Protein 3B0D (pdb70)

InterPro domains:
  IPR009072 Histone-fold [G3DSA:1.10.20.10] (529-639)
  IPR009072 Histone-fold [SSF47113] (498-602)
  IPR028255 Centromere protein T [PTHR46904] (9-639)
  IPR032373 Centromere kinetochore component CENP-T, N-terminal domain [PF16171] (64-384)
  IPR035425 CENP-T/Histone H4, histone fold [PF15511] (545-628)

Organism: Gallus gallus (NCBI:txid9031)

CATH classification: 1.10.20.10

Secondary structure (DSSP, 8-state):
---HHHHHHHHHHHH-S-B-HHHHHHHHHHHHHHHHHHHHHHHHHHHHTT-SEE-HHHHHHHHHHTTSS-SSS-HHHHHHHHS-HHHHHHHSTT-/-----HHHHHHHHHHH-TT-EE-TTHHHHHHHHHHHHHHHHHHHHHHHHHHTT-SSB-HHHHHHHHHHHHHHT--/---HHHHHHHHHHHH-S-B-HHHHHHHHHHHHHHHHHHHHHHHHHHHHTT-SEE-HHHHHHHHHHTT-S-SSS-HHHHHHHHS-HHHHHHH-SS---/-----HHHHHHHHHHH-TT-EE-TTHHHHHHHHHHHHHHHHHHHHHHHHHHHT-SSB-HHHHHHHHHHHHHHT--

Foldseek 3Di:
DDDLVVQVCVVCVVVVDDDDPVVSVVSVVVVVVVCVVVVVQQVCVQVVVVHDDRDPVSVQVVCVVVVRDDPVHHPLNVCVVPDDDVVNCVVPVDDPD/DPDDPLVVLQVVVCVVPVPDDDPPPVSVVVVVLVVVLVVQLVVQLVVVCVVVVHPDGDPVSSVVSCVVSVVVSDD/DPDLVVLCVVVCVVVVDDDDPVRSVVSVVVVVVVVVVVVVQQVVVQVVVPHDDRDPVSVQVVCVVVVNDDPVRHPLNCCVPPDDDVVCCVVVVVD/DPDDDLVVLVVVVCVVVVPDDDPPCVSVVVVVLVVVLVVQLVVQLVVLCVVVVNPDRDPVSSVVSVVVSVVVSDD

Sequence (342 aa):
EIASSLIKQIFSHYVKTPVTRDAYKIVEKCSERYFKQISSDLEAYSQHAGRKTVEMADVELLMRRQGLVTDKMPLHVLVERHLPLEYRKLLIPIAVSRRTVPRGTLRKIIKKHKPHLRLAANTDLLVHLSFLLFLHRLAEEARTNAFENKCKIIKPEHTIAAAKVILKKSRGEIASSLIKQIFSHYVKTPVTRDAYKIVEKCSERYFKQISSDLEAYSQHAGRKTVEMADVELLMRRQGLVTDKMPLHVLVERHLPLEYRKLLIPIARRTVPRGTLRKIIKKHKPHLRLAANTDLLVHLSFLLFLHRLAEEARTNAFENKCKIIKPEHTIAAAKVILKKSRG

Radius of gyration: 26.23 Å; Cα contacts (8 Å, |Δi|>4): 444; chains: 4; bounding box: 43×50×82 Å

GO terms:
  GO:0005634 nucleus (C, EXP)
  GO:0005515 protein binding (F, IPI)

B-factor: mean 57.89, std 18.39, range [24.53, 174.46]

Nearest PDB structures (foldseek):
  3b0d-assembly2_B  TM=9.936E-01  e=2.067E-13  Gallus gallus
  3b0c-assembly1_T  TM=1.007E+00  e=9.758E-13  Gallus gallus
  3vh5-assembly1_T  TM=9.881E-01  e=2.930E-12  Gallus gallus
  7xhn-assembly1_T  TM=9.273E-01  e=2.672E-08  Homo sapiens
  7xho-assembly1_T  TM=9.315E-01  e=5.805E-08  Homo sapiens

Solvent-accessible surface area: 17964 Å² total; per-residue (Å²): 153,25,58,55,81,22,1,29,98,16,0,42,135,29,0,152,45,84,21,39,214,68,0,41,114,26,0,54,145,6,0,89,137,0,0,111,44,0,0,59,29,0,67,49,22,1,129,157,59,69,80,143,24,0,26,20,68,7,0,35,61,0,0,115,134,7,45,23,2,50,142,168,54,46,7,37,33,6,0,86,140,42,0,21,102,103,10,64,126,76,0,31,42,12,64,16,99,203,141,57,10,44,56,36,36,3,103,150,2,2,105,87,37,59,68,157,17,130,39,26,85,36,1,1,0,0,0,5,0,1,3,16,8,2,0,63,46,0,0,62,46,0,56,70,32,3,152,117,85,188,31,190,66,1,76,36,89,3,0,68,47,0,9,144,63,4,26,139,110,1,132,33,120,20,46,61,76,19,1,31,82,21,0,46,132,27,0,152,55,86,22,33,200,84,0,44,123,22,0,46,137,6,0,54,131,0,0,104,39,0,0,51,28,0,69,50,18,2,130,162,60,70,80,139,30,0,61,35,70,7,0,57,57,0,0,100,136,8,44,20,3,51,130,195,61,44,5,23,29,8,0,72,141,38,1,25,100,105,22,68,68,68,0,2,21,14,71,225,143,94,16,58,50,31,37,7,97,142,1,1,107,93,49,54,75,153,12,130,39,31,84,37,0,1,0,0,0,5,0,1,1,16,9,3,0,62,49,0,0,58,53,0,56,72,29,4,153,125,86,183,39,187,67,1,72,40,117,4,0,64,46,0,9,140,71,4,25,132,122,2,132,34

Structure (mmCIF, N/CA/C/O backbone):
data_3B0D
#
_entry.id   3B0D
#
_cell.length_a   54.985
_cell.length_b   54.985
_cell.length_c   235.912
_cell.angle_alpha   90.00
_cell.angle_beta   90.00
_cell.angle_gamma   120.00
#
_symmetry.space_group_name_H-M   'P 31 2 1'
#
loop_
_entity.id
_entity.type
_entity.pdbx_description
1 polymer 'Centromere protein T'
2 polymer 'Centromere protein W'
3 non-polymer 'CITRIC ACID'
4 water water
#
loop_
_atom_site.group_PDB
_atom_site.id
_atom_site.type_symbol
_atom_site.label_atom_id
_atom_site.label_alt_id
_atom_site.label_comp_id
_atom_site.label_asym_id
_atom_site.label_entity_id
_atom_site.label_seq_id
_atom_site.pdbx_PDB_ins_code
_atom_site.Cartn_x
_atom_site.Cartn_y
_atom_site.Cartn_z
_atom_site.occupancy
_atom_site.B_iso_or_equiv
_atom_site.auth_seq_id
_atom_site.auth_comp_id
_atom_site.auth_asym_id
_atom_site.auth_atom_id
_atom_site.pdbx_PDB_model_num
ATOM 1 N N . GLU A 1 7 ? 9.271 5.553 44.927 1.00 91.31 535 GLU T N 1
ATOM 2 C CA . GLU A 1 7 ? 8.586 4.963 46.072 1.00 95.11 535 GLU T CA 1
ATOM 3 C C . GLU A 1 7 ? 8.896 3.472 46.204 1.00 95.65 535 GLU T C 1
ATOM 4 O O . GLU A 1 7 ? 7.996 2.662 46.413 1.00 97.64 535 GLU T O 1
ATOM 10 N N . ILE A 1 8 ? 10.175 3.122 46.093 1.00 94.21 536 ILE T N 1
ATOM 11 C CA . ILE A 1 8 ? 10.615 1.721 46.056 1.00 92.60 536 ILE T CA 1
ATOM 12 C C . ILE A 1 8 ? 10.848 1.080 47.434 1.00 91.43 536 ILE T C 1
ATOM 13 O O . ILE A 1 8 ? 11.416 1.698 48.339 1.00 89.99 536 ILE T O 1
ATOM 18 N N . ALA A 1 9 ? 10.428 -0.176 47.566 1.00 90.90 537 ALA T N 1
ATOM 19 C CA . ALA A 1 9 ? 10.470 -0.889 48.841 1.00 91.75 537 ALA T CA 1
ATOM 20 C C . ALA A 1 9 ? 11.846 -0.857 49.504 1.00 97.37 537 ALA T C 1
ATOM 21 O O . ALA A 1 9 ? 12.862 -1.169 48.877 1.00 100.67 537 ALA T O 1
ATOM 23 N N . SER A 1 10 ? 11.862 -0.493 50.784 1.00 97.68 538 SER T N 1
ATOM 24 C CA . SER A 1 10 ? 13.100 -0.300 51.528 1.00 97.08 538 SER T CA 1
ATOM 25 C C . SER A 1 10 ? 13.810 -1.615 51.802 1.00 97.45 538 SER T C 1
ATOM 26 O O . SER A 1 10 ? 15.035 -1.653 51.937 1.00 100.48 538 SER T O 1
ATOM 29 N N . SER A 1 11 ? 13.041 -2.694 51.892 1.00 95.28 539 SER T N 1
ATOM 30 C CA . SER A 1 11 ? 13.628 -4.015 52.086 1.00 92.96 539 SER T CA 1
ATOM 31 C C . SER A 1 11 ? 14.441 -4.437 50.863 1.00 88.21 539 SER T C 1
ATOM 32 O O . SER A 1 11 ? 15.589 -4.857 50.991 1.00 87.15 539 SER T O 1
ATOM 35 N N . LEU A 1 12 ? 13.842 -4.316 49.681 1.00 82.85 540 LEU T N 1
ATOM 36 C CA . LEU A 1 12 ? 14.545 -4.608 48.438 1.00 76.71 540 LEU T CA 1
ATOM 37 C C . LEU A 1 12 ? 15.837 -3.792 48.332 1.00 76.58 540 LEU T C 1
ATOM 38 O O . LEU A 1 12 ? 16.895 -4.327 47.994 1.00 78.91 540 LEU T O 1
ATOM 43 N N . ILE A 1 13 ? 15.753 -2.498 48.632 1.00 75.02 541 ILE T N 1
ATOM 44 C CA . ILE A 1 13 ? 16.920 -1.626 48.548 1.00 70.74 541 ILE T CA 1
ATOM 45 C C . ILE A 1 13 ? 18.013 -2.006 49.548 1.00 69.02 541 ILE T C 1
ATOM 46 O O . ILE A 1 13 ? 19.204 -1.967 49.223 1.00 68.51 541 ILE T O 1
ATOM 51 N N . LYS A 1 14 ? 17.610 -2.391 50.754 1.00 66.35 542 LYS T N 1
ATOM 52 C CA . LYS A 1 14 ? 18.581 -2.824 51.754 1.00 67.40 542 LYS T CA 1
ATOM 53 C C . LYS A 1 14 ? 19.243 -4.146 51.345 1.00 68.57 542 LYS T C 1
ATOM 54 O O . LYS A 1 14 ? 20.441 -4.335 51.536 1.00 67.26 542 LYS T O 1
ATOM 56 N N . GLN A 1 15 ? 18.460 -5.053 50.771 1.00 69.82 543 GLN T N 1
ATOM 57 C CA . GLN A 1 15 ? 18.971 -6.365 50.383 1.00 72.37 543 GLN T CA 1
ATOM 58 C C . GLN A 1 15 ? 19.926 -6.273 49.206 1.00 68.53 543 GLN T C 1
ATOM 59 O O . GLN A 1 15 ? 20.976 -6.915 49.203 1.00 68.88 543 GLN T O 1
ATOM 65 N N . ILE A 1 16 ? 19.554 -5.489 48.198 1.00 63.55 544 ILE T N 1
ATOM 66 C CA . ILE A 1 16 ? 20.437 -5.279 47.056 1.00 55.95 544 ILE T CA 1
ATOM 67 C C . ILE A 1 16 ? 21.700 -4.590 47.533 1.00 52.21 544 ILE T C 1
ATOM 68 O O . ILE A 1 16 ? 22.821 -5.044 47.266 1.00 51.20 544 ILE T O 1
ATOM 73 N N . PHE A 1 17 ? 21.513 -3.505 48.276 1.00 53.20 545 PHE T N 1
ATOM 74 C CA . PHE A 1 17 ? 22.650 -2.715 48.699 1.00 48.33 545 PHE T CA 1
ATOM 75 C C . PHE A 1 17 ? 23.624 -3.501 49.564 1.00 48.01 545 PHE T C 1
ATOM 76 O O . PHE A 1 17 ? 24.820 -3.370 49.408 1.00 48.90 545 PHE T O 1
ATOM 84 N N . SER A 1 18 ? 23.107 -4.300 50.485 1.00 52.94 546 SER T N 1
ATOM 85 C CA . SER A 1 18 ? 23.965 -5.076 51.357 1.00 54.81 546 SER T CA 1
ATOM 86 C C . SER A 1 18 ? 24.609 -6.155 50.519 1.00 54.01 546 SER T C 1
ATOM 87 O O . SER A 1 18 ? 25.793 -6.460 50.680 1.00 54.37 546 SER T O 1
ATOM 90 N N . HIS A 1 19 ? 23.829 -6.719 49.600 1.00 51.96 547 HIS T N 1
ATOM 91 C CA . HIS A 1 19 ? 24.342 -7.782 48.749 1.00 52.42 547 HIS T CA 1
ATOM 92 C C . HIS A 1 19 ? 25.599 -7.310 48.050 1.00 51.46 547 HIS T C 1
ATOM 93 O O . HIS A 1 19 ? 26.555 -8.071 47.926 1.00 49.00 547 HIS T O 1
ATOM 100 N N . TYR A 1 20 ? 25.594 -6.057 47.590 1.00 48.57 548 TYR T N 1
ATOM 101 C CA . TYR A 1 20 ? 26.767 -5.491 46.917 1.00 44.96 548 TYR T CA 1
ATOM 102 C C . TYR A 1 20 ? 27.858 -5.006 47.870 1.00 46.77 548 TYR T C 1
ATOM 103 O O . TYR A 1 20 ? 29.042 -5.174 47.601 1.00 47.50 548 TYR T O 1
ATOM 112 N N . VAL A 1 21 ? 27.464 -4.368 48.965 1.00 46.96 549 VAL T N 1
ATOM 113 C CA . VAL A 1 21 ? 28.438 -3.729 49.846 1.00 50.66 549 VAL T CA 1
ATOM 114 C C . VAL A 1 21 ? 29.193 -4.773 50.683 1.00 51.00 549 VAL T C 1
ATOM 115 O O . VAL A 1 21 ? 30.375 -4.597 50.987 1.00 46.11 549 VAL T O 1
ATOM 119 N N . LYS A 1 22 ? 28.507 -5.867 51.012 1.00 45.19 550 LYS T N 1
ATOM 120 C CA . LYS A 1 22 ? 29.137 -7.051 51.599 1.00 51.08 550 LYS T CA 1
ATOM 121 C C . LYS A 1 22 ? 29.562 -6.855 53.054 1.00 59.17 550 LYS T C 1
ATOM 122 O O . LYS A 1 22 ? 30.050 -7.781 53.693 1.00 63.66 550 LYS T O 1
ATOM 128 N N . THR A 1 23 ? 29.391 -5.642 53.567 1.00 61.08 551 THR T N 1
ATOM 129 C CA . THR A 1 23 ? 29.734 -5.347 54.944 1.00 59.82 551 THR T CA 1
ATOM 130 C C . THR A 1 23 ? 28.577 -4.621 55.605 1.00 64.08 551 THR T C 1
ATOM 131 O O . THR A 1 23 ? 27.730 -4.048 54.916 1.00 67.39 551 THR T O 1
ATOM 135 N N . PRO A 1 24 ? 28.530 -4.649 56.949 1.00 63.98 552 PRO T N 1
ATOM 136 C CA . PRO A 1 24 ? 27.440 -4.068 57.743 1.00 64.01 552 PRO T CA 1
ATOM 137 C C . PRO A 1 24 ? 27.191 -2.587 57.453 1.00 64.35 552 PRO T C 1
ATOM 138 O O . PRO A 1 24 ? 28.122 -1.810 57.250 1.00 66.69 552 PRO T O 1
ATOM 142 N N . VAL A 1 25 ? 25.923 -2.202 57.457 1.00 65.06 553 VAL T N 1
ATOM 143 C CA . VAL A 1 25 ? 25.546 -0.820 57.220 1.00 66.70 553 VAL T CA 1
ATOM 144 C C .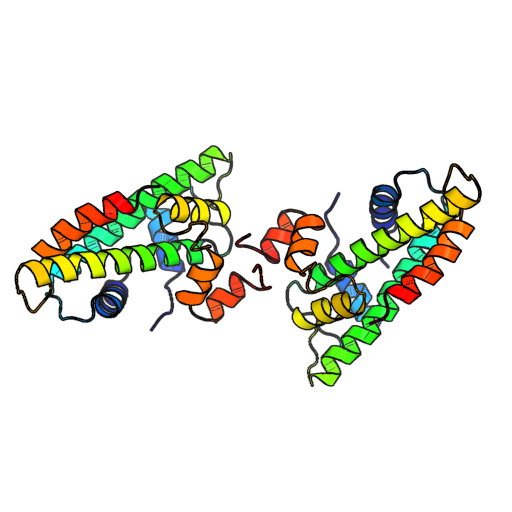 VAL A 1 25 ? 24.605 -0.349 58.327 1.00 72.09 553 VAL T C 1
ATOM 145 O O . VAL A 1 25 ? 23.693 -1.077 58.729 1.00 75.46 553 VAL T O 1
ATOM 149 N N . THR A 1 26 ? 24.821 0.868 58.814 1.00 71.71 554 THR T N 1
ATOM 150 C CA . THR A 1 26 ? 23.941 1.452 59.827 1.00 71.86 554 THR T CA 1
ATOM 151 C C . THR A 1 26 ? 22.563 1.727 59.232 1.00 79.84 554 THR T C 1
ATOM 152 O O . THR A 1 26 ? 22.413 1.779 58.012 1.00 82.13 554 THR T O 1
ATOM 156 N N . ARG A 1 27 ? 21.560 1.888 60.092 1.00 82.96 555 ARG T N 1
ATOM 157 C CA . ARG A 1 27 ? 20.193 2.191 59.658 1.00 86.18 555 ARG T CA 1
ATOM 158 C C . ARG A 1 27 ? 20.139 3.494 58.861 1.00 77.50 555 ARG T C 1
ATOM 159 O O . ARG A 1 27 ? 19.495 3.589 57.802 1.00 70.87 555 ARG T O 1
ATOM 167 N N . ASP A 1 28 ? 20.823 4.499 59.388 1.00 75.81 556 ASP T N 1
ATOM 168 C CA . ASP A 1 28 ? 20.863 5.812 58.765 1.00 78.10 556 ASP T CA 1
ATOM 169 C C . ASP A 1 28 ? 21.505 5.771 57.377 1.00 73.55 556 ASP T C 1
ATOM 170 O O . ASP A 1 28 ? 21.039 6.433 56.448 1.00 72.05 556 ASP T O 1
ATOM 175 N N . ALA A 1 29 ? 22.584 5.004 57.245 1.00 71.25 557 ALA T N 1
ATOM 176 C CA . ALA A 1 29 ? 23.247 4.838 55.955 1.00 65.21 557 ALA T CA 1
ATOM 177 C C . ALA A 1 29 ? 22.251 4.303 54.913 1.00 57.93 557 ALA T C 1
ATOM 178 O O . ALA A 1 29 ? 22.139 4.838 53.806 1.00 58.89 557 ALA T O 1
ATOM 180 N N . TYR A 1 30 ? 21.520 3.256 55.291 1.00 54.11 558 TYR T N 1
ATOM 181 C CA . TYR A 1 30 ? 20.484 2.674 54.453 1.00 55.41 558 TYR T CA 1
ATOM 182 C C . TYR A 1 30 ? 19.419 3.688 54.050 1.00 58.35 558 TYR T C 1
ATOM 183 O O . TYR A 1 30 ? 18.991 3.728 52.887 1.00 59.38 558 TYR T O 1
ATOM 192 N N . LYS A 1 31 ? 18.976 4.506 55.001 1.00 60.23 559 LYS T N 1
ATOM 193 C CA . LYS A 1 31 ? 17.988 5.529 54.666 1.00 62.60 559 LYS T CA 1
ATOM 194 C C . LYS A 1 31 ? 18.574 6.508 53.638 1.00 59.54 559 LYS T C 1
ATOM 195 O O . LYS A 1 31 ? 17.866 6.985 52.727 1.00 58.95 559 LYS T O 1
ATOM 201 N N . ILE A 1 32 ? 19.872 6.790 53.772 1.00 54.88 560 ILE T N 1
ATOM 202 C CA . ILE A 1 32 ? 20.568 7.581 52.756 1.00 52.35 560 ILE T CA 1
ATOM 203 C C . ILE A 1 32 ? 20.504 6.890 51.371 1.00 54.70 560 ILE T C 1
ATOM 204 O O . ILE A 1 32 ? 20.132 7.501 50.380 1.00 53.41 560 ILE T O 1
ATOM 209 N N . VAL A 1 33 ? 20.862 5.613 51.314 1.00 55.59 561 VAL T N 1
ATOM 210 C CA . VAL A 1 33 ? 20.834 4.885 50.052 1.00 49.64 561 VAL T CA 1
ATOM 211 C C . VAL A 1 33 ? 19.456 4.972 49.415 1.00 53.58 561 VAL T C 1
ATOM 212 O O . VAL A 1 33 ? 19.335 5.131 48.203 1.00 51.98 561 VAL T O 1
ATOM 216 N N . GLU A 1 34 ? 18.419 4.889 50.242 1.00 62.24 562 GLU T N 1
ATOM 217 C CA . GLU A 1 34 ? 17.045 5.052 49.767 1.00 62.37 562 GLU T CA 1
ATOM 218 C C . GLU A 1 34 ? 16.833 6.430 49.145 1.00 60.37 562 GLU T C 1
ATOM 219 O O . GLU A 1 34 ? 16.269 6.565 48.044 1.00 60.07 562 GLU T O 1
ATOM 225 N N . LYS A 1 35 ? 17.296 7.457 49.851 1.00 57.15 563 LYS T N 1
ATOM 226 C CA . LYS A 1 35 ? 17.172 8.818 49.344 1.00 53.24 563 LYS T CA 1
ATOM 227 C C . LYS A 1 35 ? 17.845 8.954 47.982 1.00 47.55 563 LYS T C 1
ATOM 228 O O . LYS A 1 35 ? 17.258 9.478 47.029 1.00 54.29 563 LYS T O 1
ATOM 234 N N . CYS A 1 36 ? 19.087 8.480 47.916 1.00 47.21 564 CYS T N 1
ATOM 235 C CA . CYS A 1 36 ? 19.885 8.474 46.697 1.00 42.40 564 CYS T CA 1
ATOM 236 C C . CYS A 1 36 ? 19.189 7.710 45.570 1.00 40.62 564 CYS T C 1
ATOM 237 O O . CYS A 1 36 ? 19.311 8.075 44.407 1.00 46.73 564 CYS T O 1
ATOM 239 N N . SER A 1 37 ? 18.463 6.653 45.921 1.00 42.92 565 SER T N 1
ATOM 240 C CA . SER A 1 37 ? 17.752 5.843 44.931 1.00 44.97 565 SER T CA 1
ATOM 241 C C . SER A 1 37 ? 16.584 6.608 44.310 1.00 48.06 565 SER T C 1
ATOM 242 O O . SER A 1 37 ? 16.340 6.532 43.085 1.00 49.97 565 SER T O 1
ATOM 245 N N . GLU A 1 38 ? 15.877 7.352 45.163 1.00 49.02 566 GLU T N 1
ATOM 246 C CA . GLU A 1 38 ? 14.789 8.220 44.723 1.00 52.85 566 GLU T CA 1
ATOM 247 C C . GLU A 1 38 ? 15.319 9.330 43.802 1.00 48.37 566 GLU T C 1
ATOM 248 O O . GLU A 1 38 ? 14.733 9.660 42.746 1.00 49.67 566 GLU T O 1
ATOM 254 N N . ARG A 1 39 ? 16.441 9.905 44.206 1.00 45.64 567 ARG T N 1
ATOM 255 C CA . ARG A 1 39 ? 17.113 10.894 43.380 1.00 44.87 567 ARG T CA 1
ATOM 256 C C . ARG A 1 39 ? 17.523 10.294 42.011 1.00 47.07 567 ARG T C 1
ATOM 257 O O . ARG A 1 39 ? 17.385 10.932 40.950 1.00 48.72 567 ARG T O 1
ATOM 265 N N . TYR A 1 40 ? 18.004 9.052 42.034 1.00 49.46 568 TYR T N 1
ATOM 266 C CA . TYR A 1 40 ? 18.439 8.374 40.808 1.00 47.30 568 TYR T CA 1
ATOM 267 C C . TYR A 1 40 ? 17.274 8.259 39.829 1.00 42.96 568 TYR T C 1
ATOM 268 O O . TYR A 1 40 ? 17.397 8.584 38.642 1.00 41.00 568 TYR T O 1
ATOM 277 N N . PHE A 1 41 ? 16.134 7.799 40.333 1.00 48.99 569 PHE T N 1
ATOM 278 C CA . PHE A 1 41 ? 14.994 7.617 39.446 1.00 43.88 569 PHE T CA 1
ATOM 279 C C . PHE A 1 41 ? 14.490 8.951 38.931 1.00 42.76 569 PHE T C 1
ATOM 280 O O . PHE A 1 41 ? 14.080 9.052 37.764 1.00 41.72 569 PHE T O 1
ATOM 288 N N . LYS A 1 42 ? 14.538 9.994 39.764 1.00 39.49 570 LYS T N 1
ATOM 289 C CA . LYS A 1 42 ? 14.105 11.313 39.265 1.00 37.57 570 LYS T CA 1
ATOM 290 C C . LYS A 1 42 ? 14.966 11.784 38.076 1.00 37.61 570 LYS T C 1
ATOM 291 O O . LYS A 1 42 ? 14.466 12.186 36.988 1.00 42.05 570 LYS T O 1
ATOM 297 N N . GLN A 1 43 ? 16.274 11.723 38.303 1.00 41.15 571 GLN T N 1
ATOM 298 C CA . GLN A 1 43 ? 17.262 12.098 37.301 1.00 42.07 571 GLN T CA 1
ATOM 299 C C . GLN A 1 43 ? 17.076 11.331 35.974 1.00 43.82 571 GLN T C 1
ATOM 300 O O . GLN A 1 43 ? 16.926 11.936 34.883 1.00 42.34 571 GLN T O 1
ATOM 306 N N . ILE A 1 44 ? 17.059 10.002 36.060 1.00 49.41 572 ILE T N 1
ATOM 307 C CA . ILE A 1 44 ? 16.913 9.213 34.836 1.00 50.81 572 ILE T CA 1
ATOM 308 C C . ILE A 1 44 ? 15.558 9.431 34.166 1.00 52.54 572 ILE T C 1
ATOM 309 O O . ILE A 1 44 ? 15.493 9.421 32.952 1.00 56.07 572 ILE T O 1
ATOM 314 N N . SER A 1 45 ? 14.491 9.648 34.939 1.00 52.92 573 SER T N 1
ATOM 315 C CA . SER A 1 45 ? 13.170 9.934 34.351 1.00 50.46 573 SER T CA 1
ATOM 316 C C . SER A 1 45 ? 13.233 11.135 33.413 1.00 44.89 573 SER T C 1
ATOM 317 O O . SER A 1 45 ? 12.681 11.131 32.293 1.00 48.62 573 SER T O 1
ATOM 320 N N . SER A 1 46 ? 13.921 12.166 33.874 1.00 42.70 574 SER T N 1
ATOM 321 C CA . SER A 1 46 ? 14.117 13.324 33.026 1.00 43.67 574 SER T CA 1
ATOM 322 C C . SER A 1 46 ? 14.962 12.977 31.785 1.00 47.11 574 SER T C 1
ATOM 323 O O . SER A 1 46 ? 14.617 13.383 30.653 1.00 52.44 574 SER T O 1
ATOM 326 N N . ASP A 1 47 ? 16.039 12.203 31.963 1.00 45.18 575 ASP T N 1
ATOM 327 C CA . ASP A 1 47 ? 16.840 11.806 30.785 1.00 44.65 575 ASP T CA 1
ATOM 328 C C . ASP A 1 47 ? 16.095 10.970 29.715 1.00 42.54 575 ASP T C 1
ATOM 329 O O . ASP A 1 47 ? 16.276 11.171 28.498 1.00 41.35 575 ASP T O 1
ATOM 334 N N . LEU A 1 48 ? 15.293 10.013 30.175 1.00 39.39 576 LEU T N 1
ATOM 335 C CA . LEU A 1 48 ? 14.520 9.163 29.278 1.00 42.96 576 LEU T CA 1
ATOM 336 C C . LEU A 1 48 ? 13.491 10.034 28.556 1.00 45.16 576 LEU T C 1
ATOM 337 O O . LEU A 1 48 ? 13.300 9.895 27.338 1.00 41.47 576 LEU T O 1
ATOM 342 N N . GLU A 1 49 ? 12.867 10.959 29.295 1.00 49.00 577 GLU T N 1
ATOM 343 C CA . GLU A 1 49 ? 11.997 11.941 28.644 1.00 49.34 577 GLU T CA 1
ATOM 344 C C . GLU A 1 49 ? 12.728 12.657 27.522 1.00 48.58 577 GLU T C 1
ATOM 345 O O . GLU A 1 49 ? 12.185 12.798 26.422 1.00 45.65 577 GLU T O 1
ATOM 351 N N . ALA A 1 50 ? 13.948 13.120 27.777 1.00 50.28 578 ALA T N 1
ATOM 352 C CA . ALA A 1 50 ? 14.687 13.759 26.687 1.00 47.87 578 ALA T CA 1
ATOM 353 C C . ALA A 1 50 ? 14.863 12.814 25.490 1.00 50.58 578 ALA T C 1
ATOM 354 O O . ALA A 1 50 ? 14.621 13.218 24.348 1.00 50.80 578 ALA T O 1
ATOM 356 N N . TYR A 1 51 ? 15.277 11.570 25.738 1.00 49.55 579 TYR T N 1
ATOM 357 C CA . TYR A 1 51 ? 15.492 10.621 24.627 1.00 49.04 579 TYR T CA 1
ATOM 358 C C . TYR A 1 51 ? 14.242 10.445 23.767 1.00 45.90 579 TYR T C 1
ATOM 359 O O . TYR A 1 51 ? 14.283 10.604 22.545 1.00 47.07 579 TYR T O 1
ATOM 368 N N . SER A 1 52 ? 13.138 10.119 24.436 1.00 47.75 580 SER T N 1
ATOM 369 C CA . SER A 1 52 ? 11.839 9.923 23.810 1.00 49.17 580 SER T CA 1
ATOM 370 C C . SER A 1 52 ? 11.357 11.159 23.046 1.00 55.78 580 SER T C 1
ATOM 371 O O . SER A 1 52 ? 11.035 11.086 21.860 1.00 55.87 580 SER T O 1
ATOM 374 N N . GLN A 1 53 ? 11.301 12.287 23.747 1.00 58.75 581 GLN T N 1
ATOM 375 C CA . GLN A 1 53 ? 10.829 13.546 23.181 1.00 58.24 581 GLN T CA 1
ATOM 376 C C . GLN A 1 53 ? 11.668 13.895 21.974 1.00 60.50 581 GLN T C 1
ATOM 377 O O . GLN A 1 53 ? 11.168 14.459 20.992 1.00 64.77 581 GLN T O 1
ATOM 383 N N . HIS A 1 54 ? 12.946 13.550 22.047 1.00 54.70 582 HIS T N 1
ATOM 384 C CA . HIS A 1 54 ? 13.864 13.851 20.966 1.00 60.06 582 HIS T CA 1
ATOM 385 C C . HIS A 1 54 ? 13.610 12.960 19.758 1.00 63.62 582 HIS T C 1
ATOM 386 O O . HIS A 1 54 ? 13.784 13.384 18.620 1.00 63.14 582 HIS T O 1
ATOM 393 N N . ALA A 1 55 ? 13.205 11.719 20.005 1.00 67.51 583 ALA T N 1
ATOM 394 C CA . ALA A 1 55 ? 12.922 10.805 18.899 1.00 63.13 583 ALA T CA 1
ATOM 395 C C . ALA A 1 55 ? 11.497 11.016 18.392 1.00 67.98 583 ALA T C 1
ATOM 396 O O . ALA A 1 55 ? 11.031 10.313 17.499 1.00 75.16 583 ALA T O 1
ATOM 398 N N . GLY A 1 56 ? 10.806 11.989 18.977 1.00 69.25 584 GLY T N 1
ATOM 399 C CA . GLY A 1 56 ? 9.471 12.362 18.542 1.00 66.48 584 GLY T CA 1
ATOM 400 C C . GLY A 1 56 ? 8.385 11.382 18.950 1.00 63.38 584 GLY T C 1
ATOM 401 O O . GLY A 1 56 ? 7.350 11.298 18.288 1.00 62.01 584 GLY T O 1
ATOM 402 N N . ARG A 1 57 ? 8.608 10.642 20.036 1.00 60.41 585 ARG T N 1
ATOM 403 C CA . ARG A 1 57 ? 7.625 9.651 20.489 1.00 60.46 585 ARG T CA 1
ATOM 404 C C . ARG A 1 57 ? 7.335 9.739 21.986 1.00 55.78 585 ARG T C 1
ATOM 405 O O . ARG A 1 57 ? 8.066 10.390 22.734 1.00 58.02 585 ARG T O 1
ATOM 413 N N . LYS A 1 58 ? 6.248 9.100 22.407 1.00 52.40 586 LYS T N 1
ATOM 414 C CA . LYS A 1 58 ? 5.834 9.102 23.809 1.00 57.55 586 LYS T CA 1
ATOM 415 C C . LYS A 1 58 ? 6.254 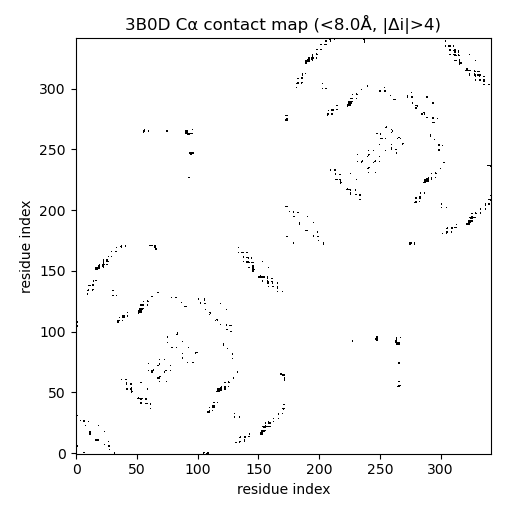7.847 24.583 1.00 57.01 586 LYS T C 1
ATOM 416 O O . LYS A 1 58 ? 5.892 7.663 25.746 1.00 51.56 586 LYS T O 1
ATOM 422 N N . THR A 1 59 ? 6.996 6.961 23.930 1.00 57.86 587 THR T N 1
ATOM 423 C CA . THR A 1 59 ? 7.417 5.735 24.594 1.00 54.32 587 THR T CA 1
ATOM 424 C C . THR A 1 59 ? 8.919 5.689 24.869 1.00 47.29 587 THR T C 1
ATOM 425 O O . THR A 1 59 ? 9.727 6.271 24.147 1.00 47.97 587 THR T O 1
ATOM 429 N N . VAL A 1 60 ? 9.281 4.987 25.928 1.00 47.79 588 VAL T N 1
ATOM 430 C CA . VAL A 1 60 ? 10.671 4.638 26.171 1.00 42.60 588 VAL T CA 1
ATOM 431 C C . VAL A 1 60 ? 10.941 3.309 25.466 1.00 45.74 588 VAL T C 1
ATOM 432 O O . VAL A 1 60 ? 10.233 2.329 25.685 1.00 47.35 588 VAL T O 1
ATOM 436 N N . GLU A 1 61 ? 11.966 3.279 24.623 1.00 44.73 589 GLU T N 1
ATOM 437 C CA . GLU A 1 61 ? 12.327 2.074 23.897 1.00 43.63 589 GLU T CA 1
ATOM 438 C C . GLU A 1 61 ? 13.666 1.565 24.410 1.00 46.16 589 GLU T C 1
ATOM 439 O O . GLU A 1 61 ? 14.455 2.329 24.996 1.00 44.07 589 GLU T O 1
ATOM 445 N N . MET A 1 62 ? 13.908 0.270 24.193 1.00 40.19 590 MET T N 1
ATOM 446 C CA . MET A 1 62 ? 15.113 -0.396 24.641 1.00 39.69 590 MET T CA 1
ATOM 447 C C . MET A 1 62 ? 16.351 0.441 24.319 1.00 42.38 590 MET T C 1
ATOM 448 O O . MET A 1 62 ? 17.263 0.580 25.148 1.00 36.14 590 MET T O 1
ATOM 453 N N . ALA A 1 63 ? 16.369 0.991 23.108 1.00 43.02 591 ALA T N 1
ATOM 454 C CA . ALA A 1 63 ? 17.460 1.838 22.639 1.00 44.55 591 ALA T CA 1
ATOM 455 C C . ALA A 1 63 ? 17.671 3.080 23.520 1.00 40.71 591 ALA T C 1
ATOM 456 O O . ALA A 1 63 ? 18.794 3.570 23.672 1.00 39.19 591 ALA T O 1
ATOM 458 N N . ASP A 1 64 ? 16.582 3.593 24.074 1.00 40.17 592 ASP T N 1
ATOM 459 C CA . ASP A 1 64 ? 16.641 4.738 24.981 1.00 38.40 592 ASP T CA 1
ATOM 460 C C . ASP A 1 64 ? 17.435 4.380 26.237 1.00 39.69 592 ASP T C 1
ATOM 461 O O . ASP A 1 64 ? 18.381 5.078 26.607 1.00 42.57 592 ASP T O 1
ATOM 466 N N . VAL A 1 65 ? 17.064 3.269 26.871 1.00 37.63 593 VAL T N 1
ATOM 467 C CA . VAL A 1 65 ? 17.714 2.822 28.099 1.00 39.27 593 VAL T CA 1
ATOM 468 C C . VAL A 1 65 ? 19.147 2.342 27.885 1.00 44.96 593 VAL T C 1
ATOM 469 O O . VAL A 1 65 ? 20.011 2.480 28.770 1.00 46.69 593 VAL T O 1
ATOM 473 N N . GLU A 1 66 ? 19.414 1.803 26.701 1.00 36.66 594 GLU T N 1
ATOM 474 C CA . GLU A 1 66 ? 20.775 1.439 26.378 1.00 37.08 594 GLU T CA 1
ATOM 475 C C . GLU A 1 66 ? 21.610 2.704 26.251 1.00 37.24 594 GLU T C 1
ATOM 476 O O . GLU A 1 66 ? 22.741 2.755 26.731 1.00 32.14 594 GLU T O 1
ATOM 482 N N . LEU A 1 67 ? 21.059 3.709 25.575 1.00 37.02 595 LEU T N 1
ATOM 483 C CA . LEU A 1 67 ? 21.742 4.994 25.455 1.00 39.58 595 LEU T CA 1
ATOM 484 C C . LEU A 1 67 ? 21.994 5.594 26.843 1.00 38.14 595 LEU T C 1
ATOM 485 O O . LEU A 1 67 ? 23.069 6.109 27.099 1.00 39.04 595 LEU T O 1
ATOM 490 N N . LEU A 1 68 ? 21.011 5.497 27.733 1.00 34.07 596 LEU T N 1
ATOM 491 C CA . LEU A 1 68 ? 21.176 5.915 29.121 1.00 34.74 596 LEU T CA 1
ATOM 492 C C . LEU A 1 68 ? 22.421 5.282 29.739 1.00 36.99 596 LEU T C 1
ATOM 493 O O . LEU A 1 68 ? 23.275 5.957 30.325 1.00 36.13 596 LEU T O 1
ATOM 498 N N . MET A 1 69 ? 22.504 3.969 29.603 1.00 35.95 597 MET T N 1
ATOM 499 C CA . MET A 1 69 ? 23.529 3.217 30.304 1.00 33.73 597 MET T CA 1
ATOM 500 C C . MET A 1 69 ? 24.886 3.444 29.670 1.00 37.08 597 MET T C 1
ATOM 501 O O . MET A 1 69 ? 25.908 3.413 30.346 1.00 34.51 597 MET T O 1
ATOM 506 N N . ARG A 1 70 ? 24.875 3.722 28.372 1.00 35.58 598 ARG T N 1
ATOM 507 C CA . ARG A 1 70 ? 26.075 4.119 27.672 1.00 38.56 598 ARG T CA 1
ATOM 508 C C . ARG A 1 70 ? 26.542 5.488 28.190 1.00 42.97 598 ARG T C 1
ATOM 509 O O . ARG A 1 70 ? 27.736 5.720 28.385 1.00 44.55 598 ARG T O 1
ATOM 517 N N . ARG A 1 71 ? 25.592 6.385 28.424 1.00 39.24 599 ARG T N 1
ATOM 518 C CA . ARG A 1 71 ? 25.905 7.718 28.908 1.00 45.51 599 ARG T CA 1
ATOM 519 C C . ARG A 1 71 ? 26.448 7.635 30.329 1.00 48.51 599 ARG T C 1
ATOM 520 O O . ARG A 1 71 ? 27.252 8.463 30.734 1.00 47.24 599 ARG T O 1
ATOM 528 N N . GLN A 1 72 ? 26.026 6.609 31.066 1.00 39.62 600 GLN T N 1
ATOM 529 C CA . GLN A 1 72 ? 26.460 6.414 32.440 1.00 34.22 600 GLN T CA 1
ATOM 530 C C . GLN A 1 72 ? 27.842 5.730 32.550 1.00 39.26 600 GLN T C 1
ATOM 531 O O . GLN A 1 72 ? 28.348 5.488 33.649 1.00 37.25 600 GLN T O 1
ATOM 537 N N . GLY A 1 73 ? 28.440 5.395 31.420 1.00 38.19 601 GLY T N 1
ATOM 538 C CA . GLY A 1 73 ? 29.716 4.704 31.434 1.00 41.11 601 GLY T CA 1
ATOM 539 C C . GLY A 1 73 ? 29.558 3.203 31.622 1.00 37.55 601 GLY T C 1
ATOM 540 O O . GLY A 1 73 ? 30.537 2.477 31.739 1.00 41.94 601 GLY T O 1
ATOM 541 N N . LEU A 1 74 ? 28.321 2.728 31.626 1.00 34.08 602 LEU T N 1
ATOM 542 C CA . LEU A 1 74 ? 28.053 1.303 31.856 1.00 35.30 602 LEU T CA 1
ATOM 543 C C . LEU A 1 74 ? 28.191 0.433 30.606 1.00 38.66 602 LEU T C 1
ATOM 544 O O . LEU A 1 74 ? 28.946 -0.530 30.600 1.00 36.91 602 LEU T O 1
ATOM 549 N N . VAL A 1 75 ? 27.405 0.731 29.576 1.00 39.26 603 VAL T N 1
ATOM 550 C CA . VAL A 1 75 ? 27.589 0.115 28.265 1.00 38.60 603 VAL T CA 1
ATOM 551 C C . VAL A 1 75 ? 28.771 0.776 27.541 1.00 39.27 603 VAL T C 1
ATOM 552 O O . VAL A 1 75 ? 28.804 1.991 27.373 1.00 36.28 603 VAL T O 1
ATOM 556 N N . THR A 1 76 ? 29.753 -0.024 27.139 1.00 41.45 604 THR T N 1
ATOM 557 C CA . THR A 1 76 ? 30.898 0.472 26.362 1.00 40.76 604 THR T CA 1
ATOM 558 C C . THR A 1 76 ? 31.184 -0.561 25.292 1.00 45.13 604 THR T C 1
ATOM 559 O O . THR A 1 76 ? 30.557 -1.630 25.287 1.00 44.91 604 THR T O 1
ATOM 563 N N . ASP A 1 77 ? 32.158 -0.278 24.424 1.00 49.76 605 ASP T N 1
ATOM 564 C CA . ASP A 1 77 ? 32.590 -1.255 23.416 1.00 52.24 605 ASP T CA 1
ATOM 565 C C . ASP A 1 77 ? 33.097 -2.525 24.094 1.00 53.79 605 ASP T C 1
ATOM 566 O O . ASP A 1 77 ? 32.904 -3.624 23.597 1.00 53.13 605 ASP T O 1
ATOM 571 N N . LYS A 1 78 ? 33.734 -2.358 25.248 1.00 59.35 606 LYS T N 1
ATOM 572 C CA . LYS A 1 78 ? 34.300 -3.471 25.997 1.00 62.17 606 LYS T CA 1
ATOM 573 C C . LYS A 1 78 ? 33.213 -4.205 26.786 1.00 56.27 606 LYS T C 1
ATOM 574 O O . LYS A 1 78 ? 33.379 -5.349 27.190 1.00 55.98 606 LYS T O 1
ATOM 580 N N . MET A 1 79 ? 32.088 -3.536 26.987 1.00 47.77 607 MET T N 1
ATOM 581 C CA . MET A 1 79 ? 31.093 -3.994 27.939 1.00 40.10 607 MET T CA 1
ATOM 582 C C . MET A 1 79 ? 29.718 -3.772 27.297 1.00 39.42 607 MET T C 1
ATOM 583 O O . MET A 1 79 ? 29.011 -2.813 27.615 1.00 36.67 607 MET T O 1
ATOM 588 N N . PRO A 1 80 ? 29.347 -4.640 26.346 1.00 42.08 608 PRO T N 1
ATOM 589 C CA . PRO A 1 80 ? 28.073 -4.382 25.667 1.00 41.30 608 PRO T CA 1
ATOM 590 C C . PRO A 1 80 ? 26.875 -4.712 26.560 1.00 41.24 608 PRO T C 1
ATOM 591 O O . PRO A 1 80 ? 27.003 -5.424 27.562 1.00 37.53 608 PRO T O 1
ATOM 595 N N . LEU A 1 81 ? 25.716 -4.179 26.200 1.00 36.79 609 LEU T N 1
ATOM 596 C CA . LEU A 1 81 ? 24.534 -4.343 27.018 1.00 32.04 609 LEU T CA 1
ATOM 597 C C . LEU A 1 81 ? 24.202 -5.809 27.292 1.00 35.49 609 LEU T C 1
ATOM 598 O O . LEU A 1 81 ? 23.900 -6.157 28.427 1.00 36.13 609 LEU T O 1
ATOM 603 N N . HIS A 1 82 ? 24.267 -6.669 26.268 1.00 32.57 610 HIS T N 1
ATOM 604 C CA . HIS A 1 82 ? 23.876 -8.068 26.447 1.00 36.04 610 HIS T CA 1
ATOM 605 C C . HIS A 1 82 ? 24.661 -8.735 27.568 1.00 36.37 610 HIS T C 1
ATOM 606 O O . HIS A 1 82 ? 24.130 -9.562 28.310 1.00 31.88 610 HIS T O 1
ATOM 613 N N . VAL A 1 83 ? 25.917 -8.343 27.701 1.00 35.73 611 VAL T N 1
ATOM 614 C CA . VAL A 1 83 ? 26.768 -8.832 28.776 1.00 29.98 611 VAL T CA 1
ATOM 615 C C . VAL A 1 83 ? 26.304 -8.348 30.135 1.00 31.30 611 VAL T C 1
ATOM 616 O O . VAL A 1 83 ? 26.307 -9.120 31.087 1.00 34.89 611 VAL T O 1
ATOM 620 N N . LEU A 1 84 ? 25.892 -7.084 30.235 1.00 31.09 612 LEU T N 1
ATOM 621 C CA . LEU A 1 84 ? 25.341 -6.579 31.501 1.00 36.17 612 LEU T CA 1
ATOM 622 C C . LEU A 1 84 ? 24.061 -7.307 31.871 1.00 37.87 612 LEU T C 1
ATOM 623 O O . LEU A 1 84 ? 23.852 -7.657 33.030 1.00 37.04 612 LEU T O 1
ATOM 628 N N . VAL A 1 85 ? 23.214 -7.556 30.876 1.00 36.39 613 VAL T N 1
ATOM 629 C CA . VAL A 1 85 ? 22.014 -8.367 31.092 1.00 36.24 613 VAL T CA 1
ATOM 630 C C . VAL A 1 85 ? 22.365 -9.788 31.577 1.00 32.29 613 VAL T C 1
ATOM 631 O O . VAL A 1 85 ? 21.804 -10.305 32.552 1.00 29.79 613 VAL T O 1
ATOM 635 N N . GLU A 1 86 ? 23.279 -10.436 30.875 1.00 32.27 614 GLU T N 1
ATOM 636 C CA . GLU A 1 86 ? 23.658 -11.812 31.230 1.00 41.82 614 GLU T CA 1
ATOM 637 C C . GLU A 1 86 ? 24.205 -11.866 32.659 1.00 45.16 614 GLU T C 1
ATOM 638 O O . GLU A 1 86 ? 23.786 -12.689 33.480 1.00 46.53 614 GLU T O 1
ATOM 644 N N . ARG A 1 87 ? 25.136 -10.966 32.944 1.00 42.92 615 ARG T N 1
ATOM 645 C CA . ARG A 1 87 ? 25.815 -10.928 34.227 1.00 44.62 615 ARG T CA 1
ATOM 646 C C . ARG A 1 87 ? 24.857 -10.597 35.386 1.00 42.98 615 ARG T C 1
ATOM 647 O O . ARG A 1 87 ? 24.947 -11.190 36.461 1.00 43.09 615 ARG T O 1
ATOM 655 N N . HIS A 1 88 ? 23.969 -9.625 35.183 1.00 41.90 616 HIS T N 1
ATOM 656 C CA . HIS A 1 88 ? 23.175 -9.113 36.297 1.00 38.71 616 HIS T CA 1
ATOM 657 C C . HIS A 1 88 ? 21.691 -9.444 36.480 1.00 36.61 616 HIS T C 1
ATOM 658 O O . HIS A 1 88 ? 21.122 -9.064 37.498 1.00 42.84 616 HIS T O 1
ATOM 665 N N . LEU A 1 89 ? 21.056 -10.117 35.531 1.00 47.29 617 LEU T N 1
ATOM 666 C CA . LEU A 1 89 ? 19.615 -10.375 35.644 1.00 46.08 617 LEU T CA 1
ATOM 667 C C . LEU A 1 89 ? 19.329 -11.854 35.617 1.00 52.77 617 LEU T C 1
ATOM 668 O O . LEU A 1 89 ? 20.013 -12.600 34.924 1.00 56.62 617 LEU T O 1
ATOM 673 N N . PRO A 1 90 ? 18.297 -12.280 36.363 1.00 52.87 618 PRO T N 1
ATOM 674 C CA . PRO A 1 90 ? 17.867 -13.681 36.413 1.00 48.63 618 PRO T CA 1
ATOM 675 C C . PRO A 1 90 ? 17.382 -14.195 35.069 1.00 52.61 618 PRO T C 1
ATOM 676 O O . PRO A 1 90 ? 16.990 -13.424 34.185 1.00 48.97 618 PRO T O 1
ATOM 680 N N . LEU A 1 91 ? 17.390 -15.517 34.942 1.00 54.60 619 LEU T N 1
ATOM 681 C CA . LEU A 1 91 ? 17.080 -16.182 33.692 1.00 51.30 619 LEU T CA 1
ATOM 682 C C . LEU A 1 91 ? 15.766 -15.716 33.073 1.00 50.83 619 LEU T C 1
ATOM 683 O O . LEU A 1 91 ? 15.730 -15.333 31.908 1.00 52.60 619 LEU T O 1
ATOM 688 N N . GLU A 1 92 ? 14.683 -15.764 33.836 1.00 49.27 620 GLU T N 1
ATOM 689 C CA . GLU A 1 92 ? 13.380 -15.387 33.295 1.00 56.13 620 GLU T CA 1
ATOM 690 C C . GLU A 1 92 ? 13.370 -13.989 32.668 1.00 58.65 620 GLU T C 1
ATOM 691 O O . GLU A 1 92 ? 12.577 -13.722 31.770 1.00 61.33 620 GLU T O 1
ATOM 697 N N . TYR A 1 93 ? 14.236 -13.095 33.148 1.00 56.02 621 TYR T N 1
ATOM 698 C CA . TYR A 1 93 ? 14.371 -11.767 32.551 1.00 51.03 621 TYR T CA 1
ATOM 699 C C . TYR A 1 93 ? 15.238 -11.759 31.299 1.00 46.66 621 TYR T C 1
ATOM 700 O O . TYR A 1 93 ? 14.923 -11.079 30.320 1.00 48.24 621 TYR T O 1
ATOM 709 N N . ARG A 1 94 ? 16.319 -12.531 31.317 1.00 44.82 622 ARG T N 1
ATOM 710 C CA . ARG A 1 94 ? 17.176 -12.643 30.144 1.00 45.25 622 ARG T CA 1
ATOM 711 C C . ARG A 1 94 ? 16.422 -13.246 28.958 1.00 50.91 622 ARG T C 1
ATOM 712 O O . ARG A 1 94 ? 16.602 -12.820 27.808 1.00 52.82 622 ARG T O 1
ATOM 720 N N . LYS A 1 95 ? 15.583 -14.235 29.257 1.00 49.03 623 LYS T N 1
ATOM 721 C CA . LYS A 1 95 ? 14.711 -14.867 28.278 1.00 55.91 623 LYS T CA 1
ATOM 722 C C . LYS A 1 95 ? 13.903 -13.824 27.545 1.00 56.53 623 LYS T C 1
ATOM 723 O O . LYS A 1 95 ? 13.776 -13.865 26.323 1.00 60.42 623 LYS T O 1
ATOM 729 N N . LEU A 1 96 ? 13.333 -12.898 28.307 1.00 56.83 624 LEU T N 1
ATOM 730 C CA . LEU A 1 96 ? 12.518 -11.839 27.734 1.00 53.79 624 LEU T CA 1
ATOM 731 C C . LEU A 1 96 ? 13.356 -10.875 26.922 1.00 54.09 624 LEU T C 1
ATOM 732 O O . LEU A 1 96 ? 12.940 -10.447 25.846 1.00 60.56 624 LEU T O 1
ATOM 737 N N . LEU A 1 97 ? 14.536 -10.535 27.430 1.00 48.75 625 LEU T N 1
ATOM 738 C CA . LEU A 1 97 ? 15.382 -9.544 26.768 1.00 43.95 625 LEU T CA 1
ATOM 739 C C . LEU A 1 97 ? 16.164 -10.092 25.580 1.00 44.62 625 LEU T C 1
ATOM 740 O O . LEU A 1 97 ? 16.407 -9.365 24.621 1.00 34.63 625 LEU T O 1
ATOM 745 N N . ILE A 1 98 ? 16.562 -11.365 25.666 1.00 47.35 626 ILE T N 1
ATOM 746 C CA . ILE A 1 98 ? 17.431 -12.000 24.675 1.00 47.35 626 ILE T CA 1
ATOM 747 C C . ILE A 1 98 ? 16.859 -13.341 24.242 1.00 50.93 626 ILE T C 1
ATOM 748 O O . ILE A 1 98 ? 17.481 -14.386 24.478 1.00 52.10 626 ILE T O 1
ATOM 753 N N . PRO A 1 99 ? 15.682 -13.328 23.599 1.00 52.56 627 PRO T N 1
ATOM 754 C CA . PRO A 1 99 ? 15.054 -14.600 23.207 1.00 53.18 627 PRO T CA 1
ATOM 755 C C . PRO A 1 99 ? 15.889 -15.373 22.171 1.00 54.60 627 PRO T C 1
ATOM 756 O O . PRO A 1 99 ? 15.689 -16.581 21.980 1.00 54.03 627 PRO T O 1
ATOM 760 N N . ILE A 1 100 ? 16.812 -14.663 21.523 1.00 57.19 628 ILE T N 1
ATOM 761 C CA . ILE A 1 100 ? 17.803 -15.241 20.614 1.00 62.11 628 ILE T CA 1
ATOM 762 C C . ILE A 1 100 ? 19.135 -14.531 20.846 1.00 66.43 628 ILE T C 1
ATOM 763 O O . ILE A 1 100 ? 19.166 -13.314 21.090 1.00 64.64 628 ILE T O 1
ATOM 768 N N . ALA A 1 101 ? 20.233 -15.278 20.762 1.00 66.13 629 ALA T N 1
ATOM 769 C CA . ALA A 1 101 ? 21.553 -14.696 20.971 1.00 66.57 629 ALA T CA 1
ATOM 770 C C . ALA A 1 101 ? 21.779 -13.508 20.036 1.00 72.76 629 ALA T C 1
ATOM 771 O O . ALA A 1 101 ? 21.658 -13.632 18.815 1.00 74.48 629 ALA T O 1
ATOM 773 N N . VAL A 1 102 ? 22.100 -12.356 20.622 1.00 72.95 630 VAL T N 1
ATOM 774 C CA . VAL A 1 102 ? 22.461 -11.162 19.867 1.00 69.42 630 VAL T CA 1
ATOM 775 C C . VAL A 1 102 ? 23.965 -11.067 19.689 1.00 69.13 630 VAL T C 1
ATOM 776 O O . VAL A 1 102 ? 24.448 -10.226 18.936 1.00 66.23 630 VAL T O 1
ATOM 780 N N . SER A 1 103 ? 24.695 -11.937 20.383 1.00 73.84 631 SER T N 1
ATOM 781 C CA . SER A 1 103 ? 26.158 -11.893 20.423 1.00 80.28 631 SER T CA 1
ATOM 782 C C . SER A 1 103 ? 26.774 -11.479 19.092 1.00 81.34 631 SER T C 1
ATOM 783 O O . SER A 1 103 ? 27.422 -12.283 18.420 1.00 81.22 631 SER T O 1
ATOM 786 N N . ARG B 2 2 ? 17.062 -13.784 46.026 1.00 101.33 2 ARG W N 1
ATOM 787 C CA . ARG B 2 2 ? 16.018 -12.764 46.023 1.00 105.02 2 ARG W CA 1
ATOM 788 C C . ARG B 2 2 ? 16.291 -11.679 44.979 1.00 101.07 2 ARG W C 1
ATOM 789 O O . ARG B 2 2 ? 16.407 -10.496 45.310 1.00 99.14 2 ARG W O 1
ATOM 797 N N . ARG B 2 3 ? 16.399 -12.103 43.720 1.00 98.46 3 ARG W N 1
ATOM 798 C CA . ARG B 2 3 ? 16.752 -11.227 42.598 1.00 94.60 3 ARG W CA 1
ATOM 799 C C . ARG B 2 3 ? 15.563 -10.701 41.773 1.00 94.00 3 ARG W C 1
ATOM 800 O O . ARG B 2 3 ? 15.758 -10.041 40.752 1.00 92.49 3 ARG W O 1
ATOM 808 N N . THR B 2 4 ? 14.340 -11.006 42.199 1.00 95.12 4 THR W N 1
ATOM 809 C CA . THR B 2 4 ? 13.149 -10.645 41.426 1.00 94.24 4 THR W CA 1
ATOM 810 C C . THR B 2 4 ? 12.692 -9.192 41.630 1.00 92.89 4 THR W C 1
ATOM 811 O O . THR B 2 4 ? 12.538 -8.730 42.759 1.00 92.64 4 THR W O 1
ATOM 815 N N . VAL B 2 5 ? 12.475 -8.485 40.523 1.00 92.37 5 VAL W N 1
ATOM 816 C CA . VAL B 2 5 ? 12.135 -7.062 40.549 1.00 93.28 5 VAL W CA 1
ATOM 817 C C . VAL B 2 5 ? 10.636 -6.773 40.568 1.00 94.85 5 VAL W C 1
ATOM 818 O O . VAL B 2 5 ? 9.867 -7.429 39.868 1.00 92.66 5 VAL W O 1
ATOM 822 N N . PRO B 2 6 ? 10.225 -5.771 41.367 1.00 99.02 6 PRO W N 1
ATOM 823 C CA . PRO B 2 6 ? 8.845 -5.276 41.450 1.00 98.75 6 PRO W CA 1
ATOM 824 C C . PRO B 2 6 ? 8.553 -4.355 40.277 1.00 97.84 6 PRO W C 1
ATOM 825 O O . PRO B 2 6 ? 8.649 -3.138 40.404 1.00 97.55 6 PRO W O 1
ATOM 829 N N . ARG B 2 7 ? 8.213 -4.944 39.140 1.00 67.25 7 ARG W N 1
ATOM 830 C CA . ARG B 2 7 ? 8.078 -4.205 37.891 1.00 67.08 7 ARG W CA 1
ATOM 831 C C . ARG B 2 7 ? 7.027 -3.094 37.963 1.00 70.03 7 ARG W C 1
ATOM 832 O O . ARG B 2 7 ? 7.265 -1.948 37.537 1.00 75.85 7 ARG W O 1
ATOM 840 N N . GLY B 2 8 ? 5.868 -3.433 38.510 1.00 66.35 8 GLY W N 1
ATOM 841 C CA . GLY B 2 8 ? 4.830 -2.447 38.726 1.00 66.98 8 GLY W CA 1
ATOM 842 C C . GLY B 2 8 ? 5.377 -1.241 39.466 1.00 65.83 8 GLY W C 1
ATOM 843 O O . GLY B 2 8 ? 5.075 -0.097 39.117 1.00 67.52 8 GLY W O 1
ATOM 844 N N . THR B 2 9 ? 6.199 -1.493 40.481 1.00 61.73 9 THR W N 1
ATOM 845 C CA . THR B 2 9 ? 6.761 -0.406 41.275 1.00 66.58 9 THR W CA 1
ATOM 846 C C . THR B 2 9 ? 7.618 0.540 40.425 1.00 67.76 9 THR W C 1
ATOM 847 O O . THR B 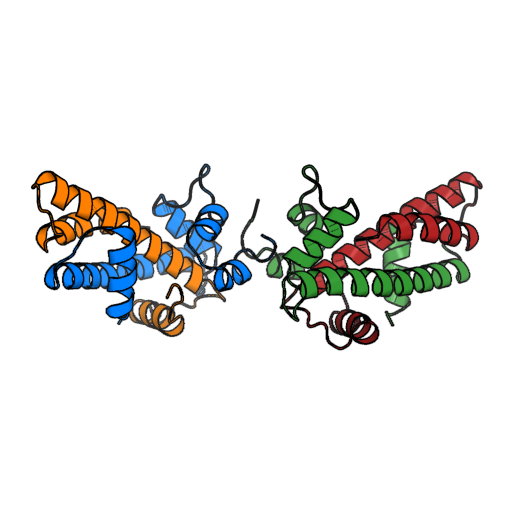2 9 ? 7.454 1.754 40.502 1.00 69.10 9 THR W O 1
ATOM 851 N N . LEU B 2 10 ? 8.518 -0.016 39.616 1.00 64.00 10 LEU W N 1
ATOM 852 C CA . LEU B 2 10 ? 9.359 0.787 38.731 1.00 60.10 10 LEU W CA 1
ATOM 853 C C . LEU B 2 10 ? 8.496 1.665 37.851 1.00 53.21 10 LEU W C 1
ATOM 854 O O . LEU B 2 10 ? 8.747 2.877 37.687 1.00 54.01 10 LEU W O 1
ATOM 859 N N . ARG B 2 11 ? 7.478 1.039 37.268 1.00 52.28 11 ARG W N 1
ATOM 860 C CA . ARG B 2 11 ? 6.587 1.755 36.372 1.00 59.33 11 ARG W CA 1
ATOM 861 C C . ARG B 2 11 ? 5.952 2.934 37.098 1.00 60.93 11 ARG W C 1
ATOM 862 O O . ARG B 2 11 ? 5.855 4.033 36.547 1.00 60.09 11 ARG W O 1
ATOM 870 N N . LYS B 2 12 ? 5.554 2.703 38.348 1.00 64.00 12 LYS W N 1
ATOM 871 C CA . LYS B 2 12 ? 4.950 3.747 39.170 1.00 68.89 12 LYS W CA 1
ATOM 872 C C . LYS B 2 12 ? 5.933 4.863 39.533 1.00 66.95 12 LYS W C 1
ATOM 873 O O . LYS B 2 12 ? 5.568 6.023 39.526 1.00 64.02 12 LYS W O 1
ATOM 879 N N . ILE B 2 13 ? 7.174 4.521 39.851 1.00 65.61 13 ILE W N 1
ATOM 880 C CA . ILE B 2 13 ? 8.161 5.543 40.175 1.00 62.51 13 ILE W CA 1
ATOM 881 C C . ILE B 2 13 ? 8.345 6.486 38.994 1.00 59.01 13 ILE W C 1
ATOM 882 O O . ILE B 2 13 ? 8.256 7.730 39.120 1.00 62.54 13 ILE W O 1
ATOM 887 N N . ILE B 2 14 ? 8.606 5.897 37.833 1.00 52.73 14 ILE W N 1
ATOM 888 C CA . ILE B 2 14 ? 8.767 6.726 36.653 1.00 52.51 14 ILE W CA 1
ATOM 889 C C . ILE B 2 14 ? 7.477 7.532 36.355 1.00 59.37 14 ILE W C 1
ATOM 890 O O . ILE B 2 14 ? 7.533 8.708 35.987 1.00 61.91 14 ILE W O 1
ATOM 895 N N . LYS B 2 15 ? 6.322 6.910 36.547 1.00 57.85 15 LYS W N 1
ATOM 896 C CA . LYS B 2 15 ? 5.055 7.611 36.378 1.00 67.59 15 LYS W CA 1
ATOM 897 C C . LYS B 2 15 ? 5.017 8.853 37.274 1.00 70.05 15 LYS W C 1
ATOM 898 O O . LYS B 2 15 ? 4.695 9.955 36.828 1.00 70.64 15 LYS W O 1
ATOM 904 N N . LYS B 2 16 ? 5.364 8.657 38.540 1.00 69.01 16 LYS W N 1
ATOM 905 C CA . LYS B 2 16 ? 5.442 9.726 39.519 1.00 72.13 16 LYS W CA 1
ATOM 906 C C . LYS B 2 16 ? 6.240 10.900 38.982 1.00 67.34 16 LYS W C 1
ATOM 907 O O . LYS B 2 16 ? 5.798 12.045 39.072 1.00 66.50 16 LYS W O 1
ATOM 913 N N . HIS B 2 17 ? 7.418 10.624 38.431 1.00 60.82 17 HIS W N 1
ATOM 914 C CA . HIS B 2 17 ? 8.243 11.721 37.911 1.00 61.21 17 HIS W CA 1
ATOM 915 C C . HIS B 2 17 ? 7.833 12.265 36.534 1.00 60.51 17 HIS W C 1
ATOM 916 O O . HIS B 2 17 ? 7.957 13.459 36.272 1.00 53.34 17 HIS W O 1
ATOM 923 N N . LYS B 2 18 ? 7.392 11.384 35.642 1.00 55.79 18 LYS W N 1
ATOM 924 C CA . LYS B 2 18 ? 6.949 11.794 34.316 1.00 51.93 18 LYS W CA 1
ATOM 925 C C . LYS B 2 18 ? 5.712 10.989 33.924 1.00 54.17 18 LYS W C 1
ATOM 926 O O . LYS B 2 18 ? 5.816 9.958 33.256 1.00 47.48 18 LYS W O 1
ATOM 932 N N . PRO B 2 19 ? 4.532 11.456 34.354 1.00 61.84 19 PRO W N 1
ATOM 933 C CA . PRO B 2 19 ? 3.270 10.730 34.158 1.00 63.52 19 PRO W CA 1
ATOM 934 C C . PRO B 2 19 ? 2.922 10.440 32.701 1.00 64.97 19 PRO W C 1
ATOM 935 O O . PRO B 2 19 ? 2.138 9.530 32.449 1.00 63.48 19 PRO W O 1
ATOM 939 N N . HIS B 2 20 ? 3.463 11.207 31.763 1.00 66.06 20 HIS W N 1
ATOM 940 C CA . HIS B 2 20 ? 3.122 11.006 30.353 1.00 68.86 20 HIS W CA 1
ATOM 941 C C . HIS B 2 20 ? 4.141 10.218 29.531 1.00 67.05 20 HIS W C 1
ATOM 942 O O . HIS B 2 20 ? 3.980 10.027 28.323 1.00 63.05 20 HIS W O 1
ATOM 949 N N . LEU B 2 21 ? 5.195 9.768 30.201 1.00 64.85 21 LEU W N 1
ATOM 950 C CA . LEU B 2 21 ? 6.165 8.886 29.582 1.00 61.00 21 LEU W CA 1
ATOM 951 C C . LEU B 2 21 ? 5.581 7.487 29.583 1.00 63.83 21 LEU W C 1
ATOM 952 O O . LEU B 2 21 ? 5.159 6.990 30.626 1.00 69.55 21 LEU W O 1
ATOM 957 N N . ARG B 2 22 ? 5.526 6.855 28.419 1.00 59.93 22 ARG W N 1
ATOM 958 C CA . ARG B 2 22 ? 5.107 5.461 28.373 1.00 65.52 22 ARG W CA 1
ATOM 959 C C . ARG B 2 22 ? 6.311 4.556 28.142 1.00 64.80 22 ARG W C 1
ATOM 960 O O . ARG B 2 22 ? 7.111 4.798 27.241 1.00 69.72 22 ARG W O 1
ATOM 968 N N . LEU B 2 23 ? 6.450 3.532 28.978 1.00 59.46 23 LEU W N 1
ATOM 969 C CA . LEU B 2 23 ? 7.527 2.563 28.822 1.00 57.31 23 LEU W CA 1
ATOM 970 C C . LEU B 2 23 ? 7.051 1.442 27.911 1.00 51.50 23 LEU W C 1
ATOM 971 O O . LEU B 2 23 ? 6.007 0.834 28.176 1.00 51.95 23 LEU W O 1
ATOM 976 N N . ALA B 2 24 ? 7.802 1.152 26.850 1.00 49.12 24 ALA W N 1
ATOM 977 C CA . ALA B 2 24 ? 7.425 0.033 25.970 1.00 50.06 24 ALA W CA 1
ATOM 978 C C . ALA B 2 24 ? 7.692 -1.299 26.652 1.00 45.69 24 ALA W C 1
ATOM 979 O O . ALA B 2 24 ? 8.288 -1.350 27.724 1.00 44.16 24 ALA W O 1
ATOM 981 N N . ALA B 2 25 ? 7.299 -2.383 25.997 1.00 48.50 25 ALA W N 1
ATOM 982 C CA . ALA B 2 25 ? 7.378 -3.708 26.607 1.00 48.60 25 ALA W CA 1
ATOM 983 C C . ALA B 2 25 ? 8.783 -4.019 27.139 1.00 47.91 25 ALA W C 1
ATOM 984 O O . ALA B 2 25 ? 9.762 -3.931 26.407 1.00 50.35 25 ALA W O 1
ATOM 986 N N . ASN B 2 26 ? 8.865 -4.386 28.415 1.00 52.50 26 ASN W N 1
ATOM 987 C CA . ASN B 2 26 ? 10.111 -4.895 29.010 1.00 49.97 26 ASN W CA 1
ATOM 988 C C . ASN B 2 26 ? 11.246 -3.891 29.186 1.00 47.18 26 ASN W C 1
ATOM 989 O O . ASN B 2 26 ? 12.321 -4.254 29.662 1.00 41.56 26 ASN W O 1
ATOM 994 N N . THR B 2 27 ? 11.042 -2.655 28.757 1.00 32.40 27 THR W N 1
ATOM 995 C CA . THR B 2 27 ? 12.053 -1.633 28.975 1.00 42.63 27 THR W CA 1
ATOM 996 C C . THR B 2 27 ? 12.296 -1.403 30.473 1.00 43.01 27 THR W C 1
ATOM 997 O O . THR B 2 27 ? 13.375 -0.974 30.883 1.00 45.44 27 THR W O 1
ATOM 1001 N N . ASP B 2 28 ? 11.304 -1.736 31.288 1.00 41.79 28 ASP W N 1
ATOM 1002 C CA . ASP B 2 28 ? 11.423 -1.571 32.724 1.00 45.75 28 ASP W CA 1
ATOM 1003 C C . ASP B 2 28 ? 12.514 -2.472 33.282 1.00 45.14 28 ASP W C 1
ATOM 1004 O O . ASP B 2 28 ? 13.080 -2.193 34.342 1.00 46.03 28 ASP W O 1
ATOM 1009 N N . LEU B 2 29 ? 12.794 -3.556 32.564 1.00 41.76 29 LEU W N 1
ATOM 1010 C CA . LEU B 2 29 ? 13.830 -4.495 32.946 1.00 38.05 29 LEU W CA 1
ATOM 1011 C C . LEU B 2 29 ? 15.233 -3.902 32.751 1.00 36.02 29 LEU W C 1
ATOM 1012 O O . LEU B 2 29 ? 16.135 -4.131 33.568 1.00 34.08 29 LEU W O 1
ATOM 1017 N N . LEU B 2 30 ? 15.428 -3.154 31.668 1.00 30.90 30 LEU W N 1
ATOM 1018 C CA . LEU B 2 30 ? 16.668 -2.403 31.520 1.00 36.91 30 LEU W CA 1
ATOM 1019 C C . LEU B 2 30 ? 16.745 -1.232 32.522 1.00 39.23 30 LEU W C 1
ATOM 1020 O O . LEU B 2 30 ? 17.831 -0.898 33.013 1.00 34.91 30 LEU W O 1
ATOM 1025 N N . VAL B 2 31 ? 15.610 -0.603 32.829 1.00 37.57 31 VAL W N 1
ATOM 1026 C CA . VAL B 2 31 ? 15.651 0.454 33.842 1.00 36.38 31 VAL W CA 1
ATOM 1027 C C . VAL B 2 31 ? 16.122 -0.106 35.183 1.00 38.63 31 VAL W C 1
ATOM 1028 O O . VAL B 2 31 ? 17.004 0.450 35.853 1.00 44.58 31 VAL W O 1
ATOM 1032 N N . HIS B 2 32 ? 15.539 -1.238 35.545 1.00 33.68 32 HIS W N 1
ATOM 1033 C CA . HIS B 2 32 ? 15.877 -1.897 36.769 1.00 36.29 32 HIS W CA 1
ATOM 1034 C C . HIS B 2 32 ? 17.356 -2.317 36.736 1.00 42.37 32 HIS W C 1
ATOM 1035 O O . HIS B 2 32 ? 18.051 -2.229 37.751 1.00 39.23 32 HIS W O 1
ATOM 1042 N N . LEU B 2 33 ? 17.830 -2.783 35.574 1.00 38.72 33 LEU W N 1
ATOM 1043 C CA . LEU B 2 33 ? 19.252 -3.110 35.428 1.00 35.71 33 LEU W CA 1
ATOM 1044 C C . LEU B 2 33 ? 20.172 -1.900 35.694 1.00 35.13 33 LEU W C 1
ATOM 1045 O O . LEU B 2 33 ? 21.160 -2.013 36.419 1.00 34.74 33 LEU W O 1
ATOM 1050 N N . SER B 2 34 ? 19.829 -0.733 35.145 1.00 36.03 34 SER W N 1
ATOM 1051 C CA . SER B 2 34 ? 20.633 0.467 35.390 1.00 30.53 34 SER W CA 1
ATOM 1052 C C . SER B 2 34 ? 20.571 0.852 36.879 1.00 35.29 34 SER W C 1
ATOM 1053 O O . SER B 2 34 ? 21.517 1.423 37.436 1.00 32.23 34 SER W O 1
ATOM 1056 N N . PHE B 2 35 ? 19.453 0.536 37.523 1.00 36.51 35 PHE W N 1
ATOM 1057 C CA . PHE B 2 35 ? 19.346 0.793 38.951 1.00 37.46 35 PHE W CA 1
ATOM 1058 C C . PHE B 2 35 ? 20.263 -0.118 39.767 1.00 33.31 35 PHE W C 1
ATOM 1059 O O . PHE B 2 35 ? 20.931 0.332 40.705 1.00 34.07 35 PHE W O 1
ATOM 1067 N N . LEU B 2 36 ? 20.293 -1.399 39.418 1.00 31.77 36 LEU W N 1
ATOM 1068 C CA . LEU B 2 36 ? 21.199 -2.330 40.088 1.00 33.53 36 LEU W CA 1
ATOM 1069 C C . LEU B 2 36 ? 22.644 -1.897 39.888 1.00 33.35 36 LEU W C 1
ATOM 1070 O O . LEU B 2 36 ? 23.463 -1.972 40.782 1.00 32.22 36 LEU W O 1
ATOM 1075 N N . LEU B 2 37 ? 22.962 -1.461 38.686 1.00 35.37 37 LEU W N 1
ATOM 1076 C CA . LEU B 2 37 ? 24.318 -1.038 38.435 1.00 39.02 37 LEU W CA 1
ATOM 1077 C C . LEU B 2 37 ? 24.652 0.235 39.230 1.00 39.01 37 LEU W C 1
ATOM 1078 O O . LEU B 2 37 ? 25.764 0.355 39.722 1.00 40.39 37 LEU W O 1
ATOM 1083 N N . PHE B 2 38 ? 23.677 1.142 39.378 1.00 32.59 38 PHE W N 1
ATOM 1084 C CA . PHE B 2 38 ? 23.814 2.332 40.242 1.00 29.62 38 PHE W CA 1
ATOM 1085 C C . PHE B 2 38 ? 24.093 1.972 41.702 1.00 33.44 38 PHE W C 1
ATOM 1086 O O . PHE B 2 38 ? 25.003 2.519 42.305 1.00 34.84 38 PHE W O 1
ATOM 1094 N N . LEU B 2 39 ? 23.291 1.075 42.269 1.00 35.10 39 LEU W N 1
ATOM 1095 C CA . LEU B 2 39 ? 23.501 0.618 43.646 1.00 37.32 39 LEU W CA 1
ATOM 1096 C C . LEU B 2 39 ? 24.817 -0.170 43.790 1.00 38.81 39 LEU W C 1
ATOM 1097 O O . LEU B 2 39 ? 25.461 -0.141 44.821 1.00 38.31 39 LEU W O 1
ATOM 1102 N N . HIS B 2 40 ? 25.213 -0.883 42.750 1.00 32.48 40 HIS W N 1
ATOM 1103 C CA . HIS B 2 40 ? 26.487 -1.551 42.813 1.00 37.89 40 HIS W CA 1
ATOM 1104 C C . HIS B 2 40 ? 27.593 -0.507 42.932 1.00 37.95 40 HIS W C 1
ATOM 1105 O O . HIS B 2 40 ? 28.476 -0.598 43.792 1.00 39.65 40 HIS W O 1
ATOM 1112 N N . ARG B 2 41 ? 27.534 0.498 42.070 1.00 36.38 41 ARG W N 1
ATOM 1113 C CA . ARG B 2 41 ? 28.538 1.546 42.098 1.00 36.79 41 ARG W CA 1
ATOM 1114 C C . ARG B 2 41 ? 28.558 2.278 43.442 1.00 39.98 41 ARG W C 1
ATOM 1115 O O . ARG B 2 41 ? 29.626 2.627 43.962 1.00 38.52 41 ARG W O 1
ATOM 1123 N N . LEU B 2 42 ? 27.367 2.530 43.974 1.00 44.22 42 LEU W N 1
ATOM 1124 C CA . LEU B 2 42 ? 27.210 3.234 45.245 1.00 46.03 42 LEU W CA 1
ATOM 1125 C C . LEU B 2 42 ? 27.800 2.401 46.380 1.00 44.27 42 LEU W C 1
ATOM 1126 O O . LEU B 2 42 ? 28.499 2.926 47.235 1.00 42.77 42 LEU W O 1
ATOM 1131 N N . ALA B 2 43 ? 27.512 1.101 46.366 1.00 38.16 43 ALA W N 1
ATOM 1132 C CA . ALA B 2 43 ? 28.077 0.160 47.337 1.00 38.68 43 ALA W CA 1
ATOM 1133 C C . ALA B 2 43 ? 29.605 0.160 47.315 1.00 40.15 43 ALA W C 1
ATOM 1134 O O . ALA B 2 43 ? 30.247 0.265 48.364 1.00 45.43 43 ALA W O 1
ATOM 1136 N N . GLU B 2 44 ? 30.189 0.078 46.121 1.00 38.77 44 GLU W N 1
ATOM 1137 C CA . GLU B 2 44 ? 31.647 0.139 45.998 1.00 37.24 44 GLU W CA 1
ATOM 1138 C C . GLU B 2 44 ? 32.242 1.474 46.472 1.00 40.27 44 GLU W C 1
ATOM 1139 O O . GLU B 2 44 ? 33.273 1.493 47.155 1.00 43.96 44 GLU W O 1
ATOM 1145 N N . GLU B 2 45 ? 31.602 2.588 46.123 1.00 45.02 45 GLU W N 1
ATOM 1146 C CA . GLU B 2 45 ? 32.118 3.894 46.549 1.00 44.12 45 GLU W CA 1
ATOM 1147 C C . GLU B 2 45 ? 32.033 4.082 48.071 1.00 47.24 45 GLU W C 1
ATOM 1148 O O . GLU B 2 45 ? 32.972 4.585 48.703 1.00 52.21 45 GLU W O 1
ATOM 1154 N N . ALA B 2 46 ? 30.900 3.685 48.640 1.00 45.65 46 ALA W N 1
ATOM 1155 C CA . ALA B 2 46 ? 30.667 3.762 50.075 1.00 45.36 46 ALA W CA 1
ATOM 1156 C C . ALA B 2 46 ? 31.691 2.929 50.829 1.00 47.68 46 ALA W C 1
ATOM 1157 O O . ALA B 2 46 ? 32.313 3.403 51.803 1.00 43.01 46 ALA W O 1
ATOM 1159 N N . ARG B 2 47 ? 31.858 1.684 50.378 1.00 44.81 47 ARG W N 1
ATOM 1160 C CA . ARG B 2 47 ? 32.785 0.783 51.034 1.00 46.80 47 ARG W CA 1
ATOM 1161 C C . ARG B 2 47 ? 34.145 1.431 50.987 1.00 43.35 47 ARG W C 1
ATOM 1162 O O . ARG B 2 47 ? 34.835 1.456 51.989 1.00 44.62 47 ARG W O 1
ATOM 1170 N N . THR B 2 48 ? 34.540 1.971 49.834 1.00 43.97 48 THR W N 1
ATOM 1171 C CA . THR B 2 48 ? 35.846 2.638 49.780 1.00 44.07 48 THR W CA 1
ATOM 1172 C C . THR B 2 48 ? 35.976 3.816 50.774 1.00 45.25 48 THR W C 1
ATOM 1173 O O . THR B 2 48 ? 37.012 3.990 51.405 1.00 47.94 48 THR W O 1
ATOM 1177 N N . ASN B 2 49 ? 34.935 4.622 50.913 1.00 42.88 49 ASN W N 1
ATOM 1178 C CA . ASN B 2 49 ? 34.996 5.694 51.900 1.00 49.78 49 ASN W CA 1
ATOM 1179 C C . ASN B 2 49 ? 35.272 5.129 53.302 1.00 52.26 49 ASN W C 1
ATOM 1180 O O . ASN B 2 49 ? 36.214 5.560 54.007 1.00 48.94 49 ASN W O 1
ATOM 1185 N N . ALA B 2 50 ? 34.453 4.147 53.686 1.00 55.36 50 ALA W N 1
ATOM 1186 C CA . ALA B 2 50 ? 34.588 3.494 54.982 1.00 59.02 50 ALA W CA 1
ATOM 1187 C C . ALA B 2 50 ? 36.010 2.957 55.178 1.00 64.16 50 ALA W C 1
ATOM 1188 O O . ALA B 2 50 ? 36.657 3.252 56.184 1.00 68.52 50 ALA W O 1
ATOM 1190 N N . PHE B 2 51 ? 36.483 2.177 54.211 1.00 61.38 51 PHE W N 1
ATOM 1191 C CA . PHE B 2 51 ? 37.855 1.674 54.195 1.00 60.85 51 PHE W CA 1
ATOM 1192 C C . PHE B 2 51 ? 38.836 2.812 54.464 1.00 64.49 51 PHE W C 1
ATOM 1193 O O . PHE B 2 51 ? 39.787 2.663 55.233 1.00 65.57 51 PHE W O 1
ATOM 1201 N N . GLU B 2 52 ? 38.593 3.949 53.826 1.00 63.64 52 GLU W N 1
ATOM 1202 C CA . GLU B 2 52 ? 39.444 5.116 53.994 1.00 67.00 52 GLU W CA 1
ATOM 1203 C C . GLU B 2 52 ? 39.429 5.628 55.427 1.00 66.07 52 GLU W C 1
ATOM 1204 O O . GLU B 2 52 ? 40.396 6.243 55.879 1.00 65.09 52 GLU W O 1
ATOM 1210 N N . ASN B 2 53 ? 38.328 5.388 56.134 1.00 66.11 53 ASN W N 1
ATOM 1211 C CA . ASN B 2 53 ? 38.244 5.788 57.537 1.00 66.87 53 ASN W CA 1
ATOM 1212 C C . ASN B 2 53 ? 38.653 4.695 58.519 1.00 64.60 53 ASN W C 1
ATOM 1213 O O . ASN B 2 53 ? 38.653 4.910 59.729 1.00 68.03 53 ASN W O 1
ATOM 1218 N N . LYS B 2 54 ? 39.009 3.531 57.995 1.00 59.06 54 LYS W N 1
ATOM 1219 C CA . LYS B 2 54 ? 39.204 2.351 58.822 1.00 62.25 54 LYS W CA 1
ATOM 1220 C C . LYS B 2 54 ? 37.946 2.103 59.629 1.00 61.23 54 LYS W C 1
ATOM 1221 O O . LYS B 2 54 ? 38.003 1.654 60.778 1.00 59.84 54 LYS W O 1
ATOM 1227 N N . CYS B 2 55 ? 36.810 2.397 59.011 1.00 57.21 55 CYS W N 1
ATOM 1228 C CA . CYS B 2 55 ? 35.518 2.125 59.618 1.00 57.59 55 CYS W CA 1
ATOM 1229 C C . CYS B 2 55 ? 35.025 0.745 59.196 1.00 61.10 55 CYS W C 1
ATOM 1230 O O . CYS B 2 55 ? 34.878 0.454 58.002 1.00 57.89 55 CYS W O 1
ATOM 1233 N N . LYS B 2 56 ? 34.761 -0.096 60.188 1.00 65.28 56 LYS W N 1
ATOM 1234 C CA . LYS B 2 56 ? 34.420 -1.495 59.956 1.00 67.22 56 LYS W CA 1
ATOM 1235 C C . LYS B 2 56 ? 32.976 -1.697 59.499 1.00 68.21 56 LYS W C 1
ATOM 1236 O O . LYS B 2 56 ? 32.598 -2.801 59.092 1.00 69.06 56 LYS W O 1
ATOM 1242 N N . ILE B 2 57 ? 32.171 -0.638 59.579 1.00 69.20 57 ILE W N 1
ATOM 1243 C CA . ILE B 2 57 ? 30.804 -0.672 59.052 1.00 69.62 57 ILE W CA 1
ATOM 1244 C C . ILE B 2 57 ? 30.499 0.586 58.243 1.00 66.69 57 ILE W C 1
ATOM 1245 O O . ILE B 2 57 ? 31.147 1.620 58.420 1.00 69.31 57 ILE W O 1
ATOM 1250 N N . ILE B 2 58 ? 29.510 0.496 57.358 1.00 60.31 58 ILE W N 1
ATOM 1251 C CA . ILE B 2 58 ? 29.161 1.631 56.514 1.00 57.29 58 ILE W CA 1
ATOM 1252 C C . ILE B 2 58 ? 28.359 2.682 57.272 1.00 54.09 58 ILE W C 1
ATOM 1253 O O . ILE B 2 58 ? 27.271 2.405 57.793 1.00 52.72 58 ILE W O 1
ATOM 1258 N N . LYS B 2 59 ? 28.874 3.904 57.275 1.00 53.46 59 LYS W N 1
ATOM 1259 C CA . LYS B 2 59 ? 28.215 4.993 57.983 1.00 65.34 59 LYS W CA 1
ATOM 1260 C C . LYS B 2 59 ? 27.639 6.027 57.013 1.00 65.33 59 LYS W C 1
ATOM 1261 O O . LYS B 2 59 ? 28.068 6.126 55.861 1.00 61.59 59 LYS W O 1
ATOM 1267 N N . PRO B 2 60 ? 26.638 6.783 57.482 1.00 69.92 60 PRO W N 1
ATOM 1268 C CA . PRO B 2 60 ? 25.904 7.761 56.681 1.00 64.53 60 PRO W CA 1
ATOM 1269 C C . PRO B 2 60 ? 26.815 8.688 55.884 1.00 63.83 60 PRO W C 1
ATOM 1270 O O . PRO B 2 60 ? 26.467 9.042 54.758 1.00 59.61 60 PRO W O 1
ATOM 1274 N N . GLU B 2 61 ? 27.956 9.078 56.442 1.00 64.02 61 GLU W N 1
ATOM 1275 C CA . GLU B 2 61 ? 28.831 10.028 55.749 1.00 62.68 61 GLU W CA 1
ATOM 1276 C C . GLU B 2 61 ? 29.506 9.376 54.541 1.00 57.59 61 GLU W C 1
ATOM 1277 O O . GLU B 2 61 ? 29.758 10.032 53.512 1.00 61.30 61 GLU W O 1
ATOM 1283 N N . HIS B 2 62 ? 29.758 8.074 54.660 1.00 52.01 62 HIS W N 1
ATOM 1284 C CA . HIS B 2 62 ? 30.293 7.290 53.546 1.00 49.07 62 HIS W CA 1
ATOM 1285 C C . HIS B 2 62 ? 29.329 7.290 52.370 1.00 44.03 62 HIS W C 1
ATOM 1286 O O . HIS B 2 62 ? 29.712 7.652 51.250 1.00 46.32 62 HIS W O 1
ATOM 1293 N N . THR B 2 63 ? 28.082 6.905 52.643 1.00 47.61 63 THR W N 1
ATOM 1294 C CA . THR B 2 63 ? 27.030 6.851 51.628 1.00 54.80 63 THR W CA 1
ATOM 1295 C C . THR B 2 63 ? 26.661 8.219 51.084 1.00 54.96 63 THR W C 1
ATOM 1296 O O . THR B 2 63 ? 26.228 8.324 49.944 1.00 53.58 63 THR W O 1
ATOM 1300 N N . ILE B 2 64 ? 26.801 9.261 51.905 1.00 50.34 64 ILE W N 1
ATOM 1301 C CA . ILE B 2 64 ? 26.477 10.613 51.469 1.00 44.72 64 ILE W CA 1
ATOM 1302 C C . ILE B 2 64 ? 27.500 11.073 50.441 1.00 47.41 64 ILE W C 1
ATOM 1303 O O . ILE B 2 64 ? 27.142 11.450 49.315 1.00 50.95 64 ILE W O 1
ATOM 1308 N N . ALA B 2 65 ? 28.783 10.998 50.793 1.00 47.91 65 ALA W N 1
ATOM 1309 C CA . ALA B 2 65 ? 29.783 11.384 49.798 1.00 49.57 65 ALA W CA 1
ATOM 1310 C C . ALA B 2 65 ? 29.674 10.487 48.544 1.00 47.25 65 ALA W C 1
ATOM 1311 O O . ALA B 2 65 ? 29.789 10.954 47.388 1.00 53.03 65 ALA W O 1
ATOM 1313 N N . ALA B 2 66 ? 29.428 9.200 48.772 1.00 47.94 66 ALA W N 1
ATOM 1314 C CA . ALA B 2 66 ? 29.351 8.240 47.660 1.00 47.40 66 ALA W CA 1
ATOM 1315 C C . ALA B 2 66 ? 28.197 8.563 46.718 1.00 47.81 66 ALA W C 1
ATOM 1316 O O . ALA B 2 66 ? 28.376 8.611 45.512 1.00 46.57 66 ALA W O 1
ATOM 1318 N N . ALA B 2 67 ? 27.018 8.789 47.284 1.00 48.80 67 ALA W N 1
ATOM 1319 C CA . ALA B 2 67 ? 25.843 9.180 46.520 1.00 49.61 67 ALA W CA 1
ATOM 1320 C C . ALA B 2 67 ? 26.143 10.408 45.686 1.00 48.86 67 ALA W C 1
ATOM 1321 O O . ALA B 2 67 ? 25.798 10.469 44.515 1.00 46.80 67 ALA W O 1
ATOM 1323 N N . LYS B 2 68 ? 26.782 11.409 46.276 1.00 53.17 68 LYS W N 1
ATOM 1324 C CA . LYS B 2 68 ? 27.093 12.576 45.455 1.00 50.05 68 LYS W CA 1
ATOM 1325 C C . LYS B 2 68 ? 27.916 12.166 44.220 1.00 42.50 68 LYS W C 1
ATOM 1326 O O . LYS B 2 68 ? 27.523 12.440 43.061 1.00 42.55 68 LYS W O 1
ATOM 1332 N N . VAL B 2 69 ? 29.026 11.458 44.452 1.00 43.55 69 VAL W N 1
ATOM 1333 C CA . VAL B 2 69 ? 29.863 10.991 43.324 1.00 39.60 69 VAL W CA 1
ATOM 1334 C C . VAL B 2 69 ? 29.123 10.148 42.262 1.00 42.67 69 VAL W C 1
ATOM 1335 O O . VAL B 2 69 ? 29.210 10.397 41.039 1.00 44.18 69 VAL W O 1
ATOM 1339 N N . ILE B 2 70 ? 28.370 9.167 42.731 1.00 45.22 70 ILE W N 1
ATOM 1340 C CA . ILE B 2 70 ? 27.761 8.189 41.839 1.00 44.89 70 ILE W CA 1
ATOM 1341 C C . ILE B 2 70 ? 26.554 8.765 41.104 1.00 46.96 70 ILE W C 1
ATOM 1342 O O . ILE B 2 70 ? 26.341 8.467 39.940 1.00 47.88 70 ILE W O 1
ATOM 1347 N N . LEU B 2 71 ? 25.761 9.584 41.784 1.00 44.06 71 LEU W N 1
ATOM 1348 C CA . LEU B 2 71 ? 24.683 10.258 41.099 1.00 46.67 71 LEU W CA 1
ATOM 1349 C C . LEU B 2 71 ? 25.285 11.116 39.993 1.00 48.80 71 LEU W C 1
ATOM 1350 O O . LEU B 2 71 ? 24.750 11.159 38.876 1.00 44.74 71 LEU W O 1
ATOM 1355 N N . LYS B 2 72 ? 26.415 11.768 40.266 1.00 53.82 72 LYS W N 1
ATOM 1356 C CA . LYS B 2 72 ? 27.048 12.506 39.169 1.00 55.56 72 LYS W CA 1
ATOM 1357 C C . LYS B 2 72 ? 27.410 11.585 37.991 1.00 49.79 72 LYS W C 1
ATOM 1358 O O . LYS B 2 72 ? 27.201 11.942 36.817 1.00 46.09 72 LYS W O 1
ATOM 1364 N N . LYS B 2 73 ? 27.957 10.408 38.306 1.00 45.75 73 LYS W N 1
ATOM 1365 C CA . LYS B 2 73 ? 28.267 9.409 37.275 1.00 47.86 73 LYS W CA 1
ATOM 1366 C C . LYS B 2 73 ? 27.027 8.858 36.561 1.00 45.31 73 LYS W C 1
ATOM 1367 O O . LYS B 2 73 ? 27.141 8.240 35.502 1.00 47.18 73 LYS W O 1
ATOM 1373 N N . SER B 2 74 ? 25.857 9.052 37.157 1.00 41.67 74 SER W N 1
ATOM 1374 C CA . SER B 2 74 ? 24.628 8.422 36.667 1.00 42.80 74 SER W CA 1
ATOM 1375 C C . SER B 2 74 ? 23.855 9.315 35.689 1.00 43.71 74 SER W C 1
ATOM 1376 O O . SER B 2 74 ? 22.798 8.925 35.190 1.00 42.60 74 SER W O 1
ATOM 1379 N N . ARG B 2 75 ? 24.403 10.500 35.411 1.00 43.10 75 ARG W N 1
ATOM 1380 C CA . ARG B 2 75 ? 23.824 11.427 34.427 1.00 49.54 75 ARG W CA 1
ATOM 1381 C C . ARG B 2 75 ? 23.706 10.850 33.003 1.00 48.46 75 ARG W C 1
ATOM 1382 O O . ARG B 2 75 ? 24.527 10.031 32.570 1.00 44.52 75 ARG W O 1
ATOM 1390 N N . GLY B 2 76 ? 22.682 11.284 32.275 1.00 45.72 76 GLY W N 1
ATOM 1391 C CA . GLY B 2 76 ? 22.394 10.715 30.971 1.00 43.67 76 GLY W CA 1
ATOM 1392 C C . GLY B 2 76 ? 22.884 11.568 29.811 1.00 54.11 76 GLY W C 1
ATOM 1393 O O . GLY B 2 76 ? 23.726 12.447 29.967 1.00 65.31 76 GLY W O 1
ATOM 1395 N N . GLU C 1 7 ? -2.260 -21.370 1.381 1.00 101.36 535 GLU B N 1
ATOM 1396 C CA . GLU C 1 7 ? -3.217 -20.270 1.430 1.00 100.52 535 GLU B CA 1
ATOM 1397 C C . GLU C 1 7 ? -2.542 -18.926 1.723 1.00 99.05 535 GLU B C 1
ATOM 1398 O O . GLU C 1 7 ? -3.168 -18.001 2.243 1.00 98.52 535 GLU B O 1
ATOM 1404 N N . ILE C 1 8 ? -1.262 -18.824 1.376 1.00 96.71 536 ILE B N 1
ATOM 1405 C CA . ILE C 1 8 ? -0.519 -17.576 1.535 1.00 94.11 536 ILE B CA 1
ATOM 1406 C C . ILE C 1 8 ? -0.891 -16.558 0.455 1.00 93.61 536 ILE B C 1
ATOM 1407 O O . ILE C 1 8 ? -0.853 -16.864 -0.739 1.00 95.01 536 ILE B O 1
ATOM 1412 N N . ALA C 1 9 ? -1.232 -15.345 0.883 1.00 90.29 537 ALA B N 1
ATOM 1413 C CA . ALA C 1 9 ? -1.769 -14.326 -0.017 1.00 88.06 537 ALA B CA 1
ATOM 1414 C C . ALA C 1 9 ? -0.905 -14.116 -1.254 1.00 88.94 537 ALA B C 1
ATOM 1415 O O . ALA C 1 9 ? 0.320 -14.068 -1.163 1.00 90.74 537 ALA B O 1
ATOM 1417 N N . SER C 1 10 ? -1.554 -13.984 -2.408 1.00 87.38 538 SER B N 1
ATOM 1418 C CA . SER C 1 10 ? -0.848 -13.792 -3.671 1.00 91.10 538 SER B CA 1
ATOM 1419 C C . SER C 1 10 ? -0.164 -12.434 -3.754 1.00 96.63 538 SER B C 1
ATOM 1420 O O . SER C 1 10 ? 0.977 -12.328 -4.208 1.00 99.06 538 SER B O 1
ATOM 1423 N N . SER C 1 11 ? -0.875 -11.397 -3.325 1.00 98.67 539 SER B N 1
ATOM 1424 C CA . SER C 1 11 ? -0.353 -10.036 -3.334 1.00 98.37 539 SER B CA 1
ATOM 1425 C C . SER C 1 11 ? 0.965 -9.930 -2.561 1.00 95.68 539 SER B C 1
ATOM 1426 O O . SER C 1 11 ? 1.913 -9.273 -3.008 1.00 98.06 539 SER B O 1
ATOM 1429 N N . LEU C 1 12 ? 1.017 -10.583 -1.401 1.00 89.15 540 LEU B N 1
ATOM 1430 C CA . LEU C 1 12 ? 2.222 -10.610 -0.574 1.00 81.66 540 LEU B CA 1
ATOM 1431 C C . LEU C 1 12 ? 3.404 -11.201 -1.348 1.00 71.26 540 LEU B C 1
ATOM 1432 O O . LEU C 1 12 ? 4.480 -10.593 -1.447 1.00 59.67 540 LEU B O 1
ATOM 1437 N N . ILE C 1 13 ? 3.181 -12.391 -1.899 1.00 68.84 541 ILE B N 1
ATOM 1438 C CA . ILE C 1 13 ? 4.182 -13.076 -2.703 1.00 66.82 541 ILE B CA 1
ATOM 1439 C C . ILE C 1 13 ? 4.672 -12.201 -3.858 1.00 68.37 541 ILE B C 1
ATOM 1440 O O . ILE C 1 13 ? 5.869 -12.152 -4.142 1.00 70.41 541 ILE B O 1
ATOM 1445 N N . LYS C 1 14 ? 3.754 -11.498 -4.515 1.00 69.21 542 LYS B N 1
ATOM 1446 C CA . LYS C 1 14 ? 4.133 -10.662 -5.655 1.00 71.75 542 LYS B CA 1
ATOM 1447 C C . LYS C 1 14 ? 4.996 -9.490 -5.202 1.00 69.28 542 LYS B C 1
ATOM 1448 O O . LYS C 1 14 ? 5.993 -9.157 -5.838 1.00 67.60 542 LYS B O 1
ATOM 1450 N N . GLN C 1 15 ? 4.615 -8.882 -4.085 1.00 73.42 543 GLN B N 1
ATOM 1451 C CA . GLN C 1 15 ? 5.383 -7.778 -3.523 1.00 76.62 543 GLN B CA 1
ATOM 1452 C C . GLN C 1 15 ? 6.803 -8.209 -3.145 1.00 66.16 543 GLN B C 1
ATOM 1453 O O . GLN C 1 15 ? 7.787 -7.589 -3.564 1.00 61.23 543 GLN B O 1
ATOM 1459 N N . ILE C 1 16 ? 6.906 -9.273 -2.356 1.00 59.28 544 ILE B N 1
ATOM 1460 C CA . ILE C 1 16 ? 8.208 -9.758 -1.906 1.00 53.57 544 ILE B CA 1
ATOM 1461 C C . ILE C 1 16 ? 9.104 -10.241 -3.054 1.00 52.33 544 ILE B C 1
ATOM 1462 O O . ILE C 1 16 ? 10.266 -9.821 -3.177 1.00 53.00 544 ILE B O 1
ATOM 1467 N N . PHE C 1 17 ? 8.566 -11.136 -3.882 1.00 49.75 545 PHE B N 1
ATOM 1468 C CA . PHE C 1 17 ? 9.339 -11.688 -4.988 1.00 50.73 545 PHE B CA 1
ATOM 1469 C C . PHE C 1 17 ? 9.757 -10.584 -5.960 1.00 53.12 545 PHE B C 1
ATOM 1470 O O . PHE C 1 17 ? 10.906 -10.534 -6.402 1.00 51.64 545 PHE B O 1
ATOM 1478 N N . SER C 1 18 ? 8.827 -9.704 -6.300 1.00 57.01 546 SER B N 1
ATOM 1479 C CA . SER C 1 18 ? 9.186 -8.570 -7.142 1.00 63.48 546 SER B CA 1
ATOM 1480 C C . SER C 1 18 ? 10.308 -7.763 -6.499 1.00 61.51 546 SER B C 1
ATOM 1481 O O . SER C 1 18 ? 11.262 -7.356 -7.171 1.00 62.37 546 SER B O 1
ATOM 1484 N N . HIS C 1 19 ? 10.203 -7.540 -5.191 1.00 56.13 547 HIS B N 1
ATOM 1485 C CA . HIS C 1 19 ? 11.222 -6.760 -4.502 1.00 55.22 547 HIS B CA 1
ATOM 1486 C C . HIS C 1 19 ? 12.612 -7.370 -4.664 1.00 53.75 547 HIS B C 1
ATOM 1487 O O . HIS C 1 19 ? 13.581 -6.666 -4.963 1.00 57.29 547 HIS B O 1
ATOM 1494 N N . TYR C 1 20 ? 12.717 -8.678 -4.464 1.00 45.68 548 TYR B N 1
ATOM 1495 C CA . TYR C 1 20 ? 14.026 -9.324 -4.559 1.00 45.04 548 TYR B CA 1
ATOM 1496 C C . TYR C 1 20 ? 14.533 -9.488 -6.005 1.00 48.33 548 TYR B C 1
ATOM 1497 O O . TYR C 1 20 ? 15.738 -9.433 -6.261 1.00 49.59 548 TYR B O 1
ATOM 1506 N N . VAL C 1 21 ? 13.622 -9.711 -6.942 1.00 48.74 549 VAL B N 1
ATOM 1507 C CA . VAL C 1 21 ? 14.034 -10.085 -8.293 1.00 53.47 549 VAL B CA 1
ATOM 1508 C C . VAL C 1 21 ? 14.456 -8.865 -9.136 1.00 54.54 549 VAL B C 1
ATOM 1509 O O . VAL C 1 21 ? 15.290 -8.983 -10.031 1.00 50.95 549 VAL B O 1
ATOM 1513 N N . LYS C 1 22 ? 13.896 -7.701 -8.806 1.00 54.79 550 LYS B N 1
ATOM 1514 C CA . LYS C 1 22 ? 14.334 -6.419 -9.348 1.00 54.30 550 LYS B CA 1
ATOM 1515 C C . LYS C 1 22 ? 14.005 -6.191 -10.821 1.00 56.80 550 LYS B C 1
ATOM 1516 O O . LYS C 1 22 ? 14.284 -5.124 -11.354 1.00 63.94 550 LYS B O 1
ATOM 1522 N N . THR C 1 23 ? 13.457 -7.195 -11.493 1.00 59.50 551 THR B N 1
ATOM 1523 C CA . THR C 1 23 ? 13.028 -7.025 -12.880 1.00 62.18 551 THR B CA 1
ATOM 1524 C C . THR C 1 23 ? 11.574 -7.469 -13.050 1.00 62.72 551 THR B C 1
ATOM 1525 O O . THR C 1 23 ? 11.010 -8.090 -12.148 1.00 63.66 551 THR B O 1
ATOM 1529 N N . PRO C 1 24 ? 10.947 -7.101 -14.182 1.00 62.51 552 PRO B N 1
ATOM 1530 C CA . PRO C 1 24 ? 9.557 -7.481 -14.476 1.00 60.06 552 PRO B CA 1
ATOM 1531 C C . PRO C 1 24 ? 9.346 -8.998 -14.513 1.00 58.51 552 PRO B C 1
ATOM 1532 O O . PRO C 1 24 ? 10.272 -9.736 -14.860 1.00 57.51 552 PRO B O 1
ATOM 1536 N N . VAL C 1 25 ? 8.130 -9.431 -14.175 1.00 59.17 553 VAL B N 1
ATOM 1537 C CA . VAL C 1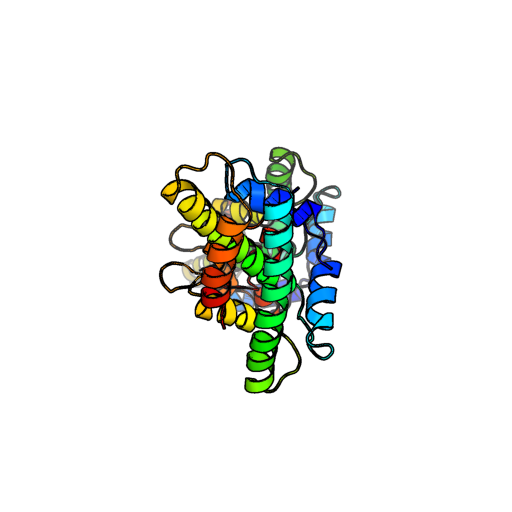 25 ? 7.774 -10.840 -13.982 1.00 60.79 553 VAL B CA 1
ATOM 1538 C C . VAL C 1 25 ? 6.389 -11.086 -14.577 1.00 65.35 553 VAL B C 1
ATOM 1539 O O . VAL 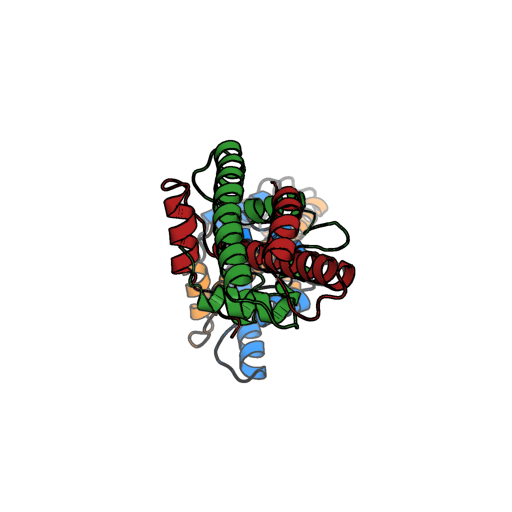C 1 25 ? 5.465 -10.307 -14.329 1.00 64.52 553 VAL B O 1
ATOM 1543 N N . THR C 1 26 ? 6.234 -12.168 -15.345 1.00 65.84 554 THR B N 1
ATOM 1544 C CA . THR C 1 26 ? 4.937 -12.503 -15.932 1.00 63.27 554 THR B CA 1
ATOM 1545 C C . THR C 1 26 ? 3.960 -13.051 -14.903 1.00 70.71 554 THR B C 1
ATOM 1546 O O . THR C 1 26 ? 4.362 -13.623 -13.890 1.00 68.33 554 THR B O 1
ATOM 1550 N N . ARG C 1 27 ? 2.672 -12.896 -15.189 1.00 77.14 555 ARG B N 1
ATOM 1551 C CA . ARG C 1 27 ? 1.623 -13.384 -14.309 1.00 82.96 555 ARG B CA 1
ATOM 1552 C C . ARG C 1 27 ? 1.820 -14.872 -14.052 1.00 81.62 555 ARG B C 1
ATOM 1553 O O . ARG C 1 27 ? 1.712 -15.348 -12.911 1.00 85.93 555 ARG B O 1
ATOM 1561 N N . ASP C 1 28 ? 2.131 -15.603 -15.119 1.00 78.45 556 ASP B N 1
ATOM 1562 C CA . ASP C 1 28 ? 2.356 -17.045 -15.027 1.00 74.41 556 ASP B CA 1
ATOM 1563 C C . ASP C 1 28 ? 3.556 -17.359 -14.127 1.00 64.90 556 ASP B C 1
ATOM 1564 O O . ASP C 1 28 ? 3.532 -18.319 -13.341 1.00 65.72 556 ASP B O 1
ATOM 1569 N N . ALA C 1 29 ? 4.602 -16.542 -14.248 1.00 57.57 557 ALA B N 1
ATOM 1570 C CA . ALA C 1 29 ? 5.803 -16.695 -13.434 1.00 55.59 557 ALA B CA 1
ATOM 1571 C C . ALA C 1 29 ? 5.488 -16.545 -11.934 1.00 56.38 557 ALA B C 1
ATOM 1572 O O . ALA C 1 29 ? 5.945 -17.342 -11.108 1.00 60.30 557 ALA B O 1
ATOM 1574 N N . TYR C 1 30 ? 4.679 -15.540 -11.599 1.00 54.21 558 TYR B N 1
ATOM 1575 C CA . TYR C 1 30 ? 4.162 -15.379 -10.245 1.00 56.33 558 TYR B CA 1
ATOM 1576 C C . TYR C 1 30 ? 3.391 -16.607 -9.780 1.00 64.76 558 TYR B C 1
ATOM 1577 O O . TYR C 1 30 ? 3.597 -17.071 -8.657 1.00 66.70 558 TYR B O 1
ATOM 1586 N N . LYS C 1 31 ? 2.497 -17.127 -10.624 1.00 62.28 559 LYS B N 1
ATOM 1587 C CA . LYS C 1 31 ? 1.787 -18.352 -10.253 1.00 67.90 559 LYS B CA 1
ATOM 1588 C C . LYS C 1 31 ? 2.762 -19.480 -9.889 1.00 64.28 559 LYS B C 1
ATOM 1589 O O . LYS C 1 31 ? 2.522 -20.247 -8.925 1.00 65.35 559 LYS B O 1
ATOM 1595 N N . ILE C 1 32 ? 3.860 -19.580 -10.642 1.00 55.11 560 ILE B N 1
ATOM 1596 C CA . ILE C 1 32 ? 4.903 -20.544 -10.278 1.00 52.83 560 ILE B CA 1
ATOM 1597 C C . ILE C 1 32 ? 5.516 -20.220 -8.900 1.00 54.37 560 ILE B C 1
ATOM 1598 O O . ILE C 1 32 ? 5.737 -21.112 -8.075 1.00 61.96 560 ILE B O 1
ATOM 1603 N N . VAL C 1 33 ? 5.781 -18.944 -8.642 1.00 49.05 561 VAL B N 1
ATOM 1604 C CA . VAL C 1 33 ? 6.372 -18.570 -7.358 1.00 47.52 561 VAL B CA 1
ATOM 1605 C C . VAL C 1 33 ? 5.458 -19.003 -6.215 1.00 47.46 561 VAL B C 1
ATOM 1606 O O . VAL C 1 33 ? 5.918 -19.539 -5.195 1.00 46.11 561 VAL B O 1
ATOM 1610 N N . GLU C 1 34 ? 4.156 -18.803 -6.411 1.00 52.87 562 GLU B N 1
ATOM 1611 C CA . GLU C 1 34 ? 3.153 -19.152 -5.403 1.00 60.25 562 GLU B CA 1
ATOM 1612 C C . GLU C 1 34 ? 3.146 -20.648 -5.120 1.00 56.39 562 GLU B C 1
ATOM 1613 O O . GLU C 1 34 ? 3.201 -21.079 -3.953 1.00 55.57 562 GLU B O 1
ATOM 1619 N N . LYS C 1 35 ? 3.086 -21.428 -6.198 1.00 54.47 563 LYS B N 1
ATOM 1620 C CA . LYS C 1 35 ? 3.151 -22.887 -6.100 1.00 55.23 563 LYS B CA 1
ATOM 1621 C C . LYS C 1 35 ? 4.377 -23.365 -5.312 1.00 47.14 563 LYS B C 1
ATOM 1622 O O . LYS C 1 35 ? 4.254 -24.197 -4.397 1.00 48.04 563 LYS B O 1
ATOM 1628 N N . CYS C 1 36 ? 5.548 -22.848 -5.695 1.00 41.42 564 CYS B N 1
ATOM 1629 C CA . CYS C 1 36 ? 6.815 -23.163 -5.033 1.00 42.11 564 CYS B CA 1
ATOM 1630 C C . CYS C 1 36 ? 6.799 -22.781 -3.545 1.00 47.49 564 CYS B C 1
ATOM 1631 O O . CYS C 1 36 ? 7.483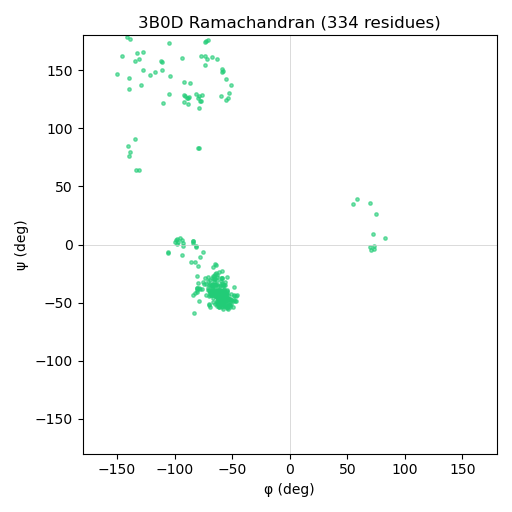 -23.403 -2.726 1.00 47.25 564 CYS B O 1
ATOM 1633 N N . SER C 1 37 ? 6.048 -21.733 -3.213 1.00 52.68 565 SER B N 1
ATOM 1634 C CA . SER C 1 37 ? 5.945 -21.266 -1.829 1.00 52.50 565 SER B CA 1
ATOM 1635 C C . SER C 1 37 ? 5.098 -22.226 -0.986 1.00 57.39 565 SER B C 1
ATOM 1636 O O . SER C 1 37 ? 5.471 -22.588 0.157 1.00 55.72 565 SER B O 1
ATOM 1639 N N . GLU C 1 38 ? 3.977 -22.667 -1.562 1.00 57.02 566 GLU B N 1
ATOM 1640 C CA . GLU C 1 38 ? 3.181 -23.724 -0.933 1.00 54.87 566 GLU B CA 1
ATOM 1641 C C . GLU C 1 38 ? 4.049 -24.957 -0.663 1.00 51.16 566 GLU B C 1
ATOM 1642 O O . GLU C 1 38 ? 4.046 -25.528 0.461 1.00 47.59 566 GLU B O 1
ATOM 1648 N N . ARG C 1 39 ? 4.805 -25.351 -1.691 1.00 47.34 567 ARG B N 1
ATOM 1649 C CA . ARG C 1 39 ? 5.771 -26.445 -1.546 1.00 47.18 567 ARG B CA 1
ATOM 1650 C C . ARG C 1 39 ? 6.736 -26.235 -0.359 1.00 46.61 567 ARG B C 1
ATOM 1651 O O . ARG C 1 39 ? 6.886 -27.108 0.525 1.00 45.16 567 ARG B O 1
ATOM 1659 N N . TYR C 1 40 ? 7.381 -25.066 -0.340 1.00 43.22 568 TYR B N 1
ATOM 1660 C CA . TYR C 1 40 ? 8.330 -24.739 0.722 1.00 42.27 568 TYR B CA 1
ATOM 1661 C C . TYR C 1 40 ? 7.717 -24.978 2.103 1.00 40.82 568 TYR B C 1
ATOM 1662 O O . TYR C 1 40 ? 8.331 -25.619 2.981 1.00 43.10 568 TYR B O 1
ATOM 1671 N N . PHE C 1 41 ? 6.494 -24.484 2.295 1.00 42.09 569 PHE B N 1
ATOM 1672 C CA . PHE C 1 41 ? 5.872 -24.627 3.612 1.00 47.12 569 PHE B CA 1
ATOM 1673 C C . PHE C 1 41 ? 5.531 -26.088 3.979 1.00 50.29 569 PHE B C 1
ATOM 1674 O O . PHE C 1 41 ? 5.649 -26.493 5.147 1.00 43.79 569 PHE B O 1
ATOM 1682 N N . LYS C 1 42 ? 5.137 -26.889 2.985 1.00 51.75 570 LYS B N 1
ATOM 1683 C CA . LYS C 1 42 ? 4.957 -28.325 3.232 1.00 44.41 570 LYS B CA 1
ATOM 1684 C C . LYS C 1 42 ? 6.257 -29.003 3.731 1.00 45.10 570 LYS B C 1
ATOM 1685 O O . LYS C 1 42 ? 6.307 -29.673 4.806 1.00 46.75 570 LYS B O 1
ATOM 1691 N N . GLN C 1 43 ? 7.320 -28.799 2.948 1.00 45.49 571 GLN B N 1
ATOM 1692 C CA . GLN C 1 43 ? 8.633 -29.393 3.226 1.00 45.95 571 GLN B CA 1
ATOM 1693 C C . GLN C 1 43 ? 9.172 -29.027 4.625 1.00 48.69 571 GLN B C 1
ATOM 1694 O O . GLN C 1 43 ? 9.577 -29.905 5.445 1.00 50.26 571 GLN B O 1
ATOM 1700 N N . ILE C 1 44 ? 9.174 -27.725 4.912 1.00 51.42 572 ILE B N 1
ATOM 1701 C CA . ILE C 1 44 ? 9.681 -27.288 6.213 1.00 52.80 572 ILE B CA 1
ATOM 1702 C C . ILE C 1 44 ? 8.789 -27.817 7.332 1.00 52.86 572 ILE B C 1
ATOM 1703 O O . ILE C 1 44 ? 9.286 -28.224 8.379 1.00 48.31 572 ILE B O 1
ATOM 1708 N N . SER C 1 45 ? 7.478 -27.841 7.100 1.00 56.64 573 SER B N 1
ATOM 1709 C CA . SER C 1 45 ? 6.573 -28.428 8.087 1.00 50.30 573 SER B CA 1
ATOM 1710 C C . SER C 1 45 ? 7.087 -29.780 8.557 1.00 45.71 573 SER B C 1
ATOM 1711 O O . SER C 1 45 ? 7.177 -30.053 9.776 1.00 43.82 573 SER B O 1
ATOM 1714 N N . SER C 1 46 ? 7.455 -30.627 7.603 1.00 47.24 574 SER B N 1
ATOM 1715 C CA . SER C 1 46 ? 7.937 -31.959 8.005 1.00 48.47 574 SER B CA 1
ATOM 1716 C C . SER C 1 46 ? 9.276 -31.945 8.756 1.00 51.63 574 SER B C 1
ATOM 1717 O O . SER C 1 46 ? 9.480 -32.753 9.702 1.00 48.92 574 SER B O 1
ATOM 1720 N N . ASP C 1 47 ? 10.185 -31.049 8.347 1.00 49.82 575 ASP B N 1
ATOM 1721 C CA . ASP C 1 47 ? 11.443 -30.904 9.110 1.00 45.34 575 ASP B CA 1
ATOM 1722 C C . ASP C 1 47 ? 11.261 -30.407 10.558 1.00 45.65 575 ASP B C 1
ATOM 1723 O O . ASP C 1 47 ? 11.940 -30.863 11.492 1.00 44.80 575 ASP B O 1
ATOM 1728 N N . LEU C 1 48 ? 10.360 -29.449 10.733 1.00 45.51 576 LEU B N 1
ATOM 1729 C CA . LEU C 1 48 ? 10.101 -28.894 12.044 1.00 42.55 576 LEU B CA 1
ATOM 1730 C C . LEU C 1 48 ? 9.554 -30.014 12.901 1.00 45.07 576 LEU B C 1
ATOM 1731 O O . LEU C 1 48 ? 9.959 -30.185 14.065 1.00 42.68 576 LEU B O 1
ATOM 1736 N N . GLU C 1 49 ? 8.658 -30.817 12.311 1.00 47.68 577 GLU B N 1
ATOM 1737 C CA . GLU C 1 49 ? 8.182 -31.984 13.036 1.00 43.73 577 GLU B CA 1
ATOM 1738 C C . GLU C 1 49 ? 9.366 -32.834 13.498 1.00 44.34 577 GLU B C 1
ATOM 1739 O O . GLU C 1 49 ? 9.498 -33.145 14.696 1.00 45.30 577 GLU B O 1
ATOM 1745 N N . ALA C 1 50 ? 10.230 -33.200 12.560 1.00 41.32 578 ALA B N 1
ATOM 1746 C CA . ALA C 1 50 ? 11.404 -34.009 12.898 1.00 43.39 578 ALA B CA 1
ATOM 1747 C C . ALA C 1 50 ? 12.179 -33.458 14.106 1.00 49.71 578 ALA B C 1
ATOM 1748 O O . ALA C 1 50 ? 12.520 -34.213 15.034 1.00 50.66 578 ALA B O 1
ATOM 1750 N N . TYR C 1 51 ? 12.444 -32.147 14.099 1.00 44.86 579 TYR B N 1
ATOM 1751 C CA . TYR C 1 51 ? 13.161 -31.508 15.198 1.00 42.75 579 TYR B CA 1
ATOM 1752 C C . TYR C 1 51 ? 12.432 -31.624 16.535 1.00 47.85 579 TYR B C 1
ATOM 1753 O O . TYR C 1 51 ? 13.036 -31.954 17.555 1.00 47.22 579 TYR B O 1
ATOM 1762 N N . SER C 1 52 ? 11.148 -31.297 16.547 1.00 47.53 580 SER B N 1
ATOM 1763 C CA . SER C 1 52 ? 10.402 -31.375 17.789 1.00 45.82 580 SER B CA 1
ATOM 1764 C C . SER C 1 52 ? 10.346 -32.812 18.327 1.00 47.29 580 SER B C 1
ATOM 1765 O O . SER C 1 52 ? 10.572 -33.062 19.517 1.00 45.28 580 SER B O 1
ATOM 1768 N N . GLN C 1 53 ? 10.047 -33.755 17.441 1.00 44.06 581 GLN B N 1
ATOM 1769 C CA . GLN C 1 53 ? 9.883 -35.144 17.831 1.00 51.80 581 GLN B CA 1
ATOM 1770 C C . GLN C 1 53 ? 11.200 -35.711 18.354 1.00 57.78 581 GLN B C 1
ATOM 1771 O O . GLN C 1 53 ? 11.224 -36.455 19.346 1.00 61.17 581 GLN B O 1
ATOM 1777 N N . HIS C 1 54 ? 12.297 -35.351 17.696 1.00 56.80 582 HIS B N 1
ATOM 1778 C CA . HIS C 1 54 ? 13.596 -35.871 18.080 1.00 63.56 582 HIS B CA 1
ATOM 1779 C C . HIS C 1 54 ? 13.977 -35.351 19.462 1.00 62.05 582 HIS B C 1
ATOM 1780 O O . HIS C 1 54 ? 14.731 -35.999 20.188 1.00 58.49 582 HIS B O 1
ATOM 1787 N N . ALA C 1 55 ? 13.450 -34.177 19.814 1.00 55.37 583 ALA B N 1
ATOM 1788 C CA . ALA C 1 55 ? 13.700 -33.570 21.121 1.00 59.78 583 ALA B CA 1
ATOM 1789 C C . ALA C 1 55 ? 12.620 -33.935 22.145 1.00 61.77 583 ALA B C 1
ATOM 1790 O O . ALA C 1 55 ? 12.617 -33.423 23.264 1.00 64.68 583 ALA B O 1
ATOM 1792 N N . GLY C 1 56 ? 11.693 -34.794 21.738 1.00 60.61 584 GLY B N 1
ATOM 1793 C CA . GLY C 1 56 ? 10.671 -35.323 22.624 1.00 64.18 584 GLY B CA 1
ATOM 1794 C C . GLY C 1 56 ? 9.619 -34.320 23.064 1.00 62.76 584 GLY B C 1
ATOM 1795 O O . GLY C 1 56 ? 9.143 -34.376 24.196 1.00 65.17 584 GLY B O 1
ATOM 1796 N N . ARG C 1 57 ? 9.245 -33.403 22.179 1.00 56.44 585 ARG B N 1
ATOM 1797 C CA . ARG C 1 57 ? 8.259 -32.392 22.538 1.00 51.85 585 ARG B CA 1
ATOM 1798 C C . ARG C 1 57 ? 7.365 -32.007 21.373 1.00 44.36 585 ARG B C 1
ATOM 1799 O O . ARG C 1 57 ? 7.704 -32.245 20.216 1.00 44.40 585 ARG B O 1
ATOM 1807 N N . LYS C 1 58 ? 6.232 -31.391 21.686 1.00 44.72 586 LYS B N 1
ATOM 1808 C CA . LYS C 1 58 ? 5.238 -31.049 20.672 1.00 50.77 586 LYS B CA 1
ATOM 1809 C C . LYS C 1 58 ? 5.302 -29.612 20.181 1.00 51.78 586 LYS B C 1
ATOM 1810 O O . LYS C 1 58 ? 4.508 -29.214 19.335 1.00 51.18 586 LYS B O 1
ATOM 1816 N N . THR C 1 59 ? 6.246 -28.835 20.712 1.00 55.36 587 THR B N 1
ATOM 1817 C CA . THR C 1 59 ? 6.352 -27.420 20.378 1.00 50.62 587 THR B CA 1
ATOM 1818 C C . THR C 1 59 ? 7.498 -27.156 19.415 1.00 47.79 587 THR B C 1
ATOM 1819 O O . THR C 1 59 ? 8.549 -27.793 19.482 1.00 44.85 587 THR B O 1
ATOM 1823 N N . VAL C 1 60 ? 7.299 -26.199 18.524 1.00 47.17 588 VAL B N 1
ATOM 1824 C CA . VAL C 1 60 ? 8.411 -25.672 17.748 1.00 44.43 588 VAL B CA 1
ATOM 1825 C C . VAL C 1 60 ? 9.017 -24.523 18.544 1.00 41.85 588 VAL B C 1
ATOM 1826 O O . VAL C 1 60 ? 8.319 -23.567 18.881 1.00 45.38 588 VAL B O 1
ATOM 1830 N N . GLU C 1 61 ? 10.297 -24.637 18.883 1.00 42.66 589 GLU B N 1
ATOM 1831 C CA . GLU C 1 61 ? 10.991 -23.544 19.571 1.00 48.84 589 GLU B CA 1
ATOM 1832 C C . GLU C 1 61 ? 11.936 -22.776 18.643 1.00 50.58 589 GLU B C 1
ATOM 1833 O O . GLU C 1 61 ? 12.188 -23.210 17.511 1.00 44.76 589 GLU B O 1
ATOM 1839 N N . MET C 1 62 ? 12.496 -21.676 19.16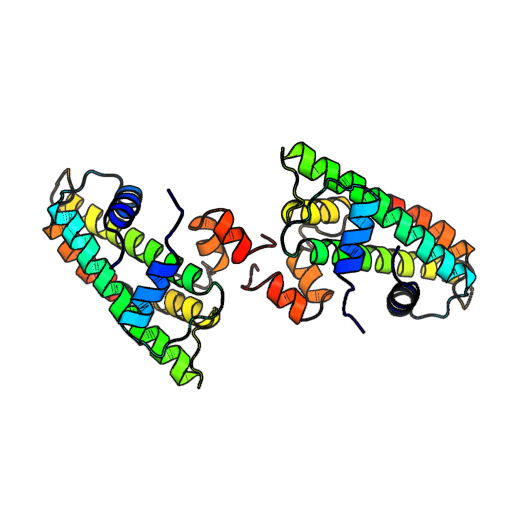6 1.00 48.80 590 MET B N 1
ATOM 1840 C CA . MET C 1 62 ? 13.399 -20.794 18.425 1.00 48.71 590 MET B CA 1
ATOM 1841 C C . MET C 1 62 ? 14.580 -21.564 17.896 1.00 44.43 590 MET B C 1
ATOM 1842 O O . MET C 1 62 ? 14.997 -21.395 16.738 1.00 40.40 590 MET B O 1
ATOM 1847 N N . ALA C 1 63 ? 15.148 -22.373 18.779 1.00 43.60 591 ALA B N 1
ATOM 1848 C CA . ALA C 1 63 ? 16.287 -23.201 18.444 1.00 48.61 591 ALA B CA 1
ATOM 1849 C C . ALA C 1 63 ? 15.994 -24.115 17.244 1.00 48.32 591 ALA B C 1
ATOM 1850 O O . ALA C 1 63 ? 16.900 -24.406 16.471 1.00 49.38 591 ALA B O 1
ATOM 1852 N N . ASP C 1 64 ? 14.745 -24.550 17.090 1.00 30.95 592 ASP B N 1
ATOM 1853 C CA . ASP C 1 64 ? 14.394 -25.442 15.986 1.00 42.42 592 ASP B CA 1
ATOM 1854 C C . ASP C 1 64 ? 14.439 -24.701 14.653 1.00 39.79 592 ASP B C 1
ATOM 1855 O O . ASP C 1 64 ? 15.041 -25.188 13.706 1.00 38.41 592 ASP B O 1
ATOM 1860 N N . VAL C 1 65 ? 13.771 -23.552 14.577 1.00 36.77 593 VAL B N 1
ATOM 1861 C CA . VAL C 1 65 ? 13.794 -22.764 13.347 1.00 40.73 593 VAL B CA 1
ATOM 1862 C C . VAL C 1 65 ? 15.205 -22.280 13.032 1.00 37.85 593 VAL B C 1
ATOM 1863 O O . VAL C 1 65 ? 15.598 -22.187 11.871 1.00 39.71 593 VAL B O 1
ATOM 1867 N N . GLU C 1 66 ? 15.979 -21.991 14.067 1.00 42.33 594 GLU B N 1
ATOM 1868 C CA . GLU C 1 66 ? 17.374 -21.659 13.845 1.00 41.36 594 GLU B CA 1
ATOM 1869 C C . GLU C 1 66 ? 18.072 -22.863 13.226 1.00 40.29 594 GLU B C 1
ATOM 1870 O O . GLU C 1 66 ? 18.853 -22.718 12.292 1.00 39.89 594 GLU B O 1
ATOM 1876 N N . LEU C 1 67 ? 17.780 -24.047 13.756 1.00 34.55 595 LEU B N 1
ATOM 1877 C CA . LEU C 1 67 ? 18.367 -25.287 13.242 1.00 41.73 595 LEU B CA 1
ATOM 1878 C C . LEU C 1 67 ? 17.998 -25.511 11.774 1.00 42.91 595 LEU B C 1
ATOM 1879 O O . LEU C 1 67 ? 18.806 -25.976 10.967 1.00 39.81 595 LEU B O 1
ATOM 1884 N N . LEU C 1 68 ? 16.752 -25.194 11.453 1.00 39.75 596 LEU B N 1
ATOM 1885 C CA . LEU C 1 68 ? 16.247 -25.308 10.113 1.00 34.29 596 LEU B CA 1
ATOM 1886 C C . LEU C 1 68 ? 17.050 -24.401 9.194 1.00 37.49 596 LEU B C 1
ATOM 1887 O O . LEU C 1 68 ? 17.506 -24.806 8.134 1.00 39.07 596 LEU B O 1
ATOM 1892 N N . MET C 1 69 ? 17.222 -23.155 9.602 1.00 42.19 597 MET B N 1
ATOM 1893 C CA . MET C 1 69 ? 17.921 -22.217 8.739 1.00 43.34 597 MET B CA 1
ATOM 1894 C C . MET C 1 69 ? 19.392 -22.567 8.626 1.00 46.00 597 MET B C 1
ATOM 1895 O O . MET C 1 69 ? 19.995 -22.396 7.573 1.00 48.66 597 MET B O 1
ATOM 1900 N N . ARG C 1 70 ? 19.961 -23.093 9.701 1.00 43.14 598 ARG B N 1
ATOM 1901 C CA . ARG C 1 70 ? 21.305 -23.631 9.633 1.00 43.29 598 ARG B CA 1
ATOM 1902 C C . ARG C 1 70 ? 21.399 -24.778 8.608 1.00 49.04 598 ARG B C 1
ATOM 1903 O O . ARG C 1 70 ? 22.294 -24.776 7.765 1.00 48.95 598 ARG B O 1
ATOM 1911 N N . ARG C 1 71 ? 20.473 -25.741 8.677 1.00 43.99 599 ARG B N 1
ATOM 1912 C CA . ARG C 1 71 ? 20.433 -26.842 7.720 1.00 45.93 599 ARG B CA 1
ATOM 1913 C C . ARG C 1 71 ? 20.267 -26.299 6.304 1.00 45.76 599 ARG B C 1
ATOM 1914 O O . ARG C 1 71 ? 20.713 -26.905 5.341 1.00 41.69 599 ARG B O 1
ATOM 1922 N N . GLN C 1 72 ? 19.618 -25.148 6.194 1.00 51.53 600 GLN B N 1
ATOM 1923 C CA . GLN C 1 72 ? 19.368 -24.536 4.904 1.00 47.86 600 GLN B CA 1
ATOM 1924 C C . GLN C 1 72 ? 20.599 -23.770 4.439 1.00 44.45 600 GLN B C 1
ATOM 1925 O O . GLN C 1 72 ? 20.618 -23.212 3.343 1.00 38.81 600 GLN B O 1
ATOM 1931 N N . GLY C 1 73 ? 21.624 -23.754 5.281 1.00 46.34 601 GLY B N 1
ATOM 1932 C CA . GLY C 1 73 ? 22.855 -23.045 4.978 1.00 48.23 601 GLY B CA 1
ATOM 1933 C C . GLY C 1 73 ? 22.715 -21.535 5.054 1.00 49.13 601 GLY B C 1
ATOM 1934 O O . GLY C 1 73 ? 23.613 -20.794 4.631 1.00 49.29 601 GLY B O 1
ATOM 1935 N N . LEU C 1 74 ? 21.576 -21.077 5.566 1.00 44.56 602 LEU B N 1
ATOM 1936 C CA . LEU C 1 74 ? 21.341 -19.652 5.761 1.00 42.62 602 LEU B CA 1
ATOM 1937 C C . LEU C 1 74 ? 22.042 -19.132 7.017 1.00 50.19 602 LEU B C 1
ATOM 1938 O O . LEU C 1 74 ? 22.759 -18.108 6.969 1.00 54.37 602 LEU B O 1
ATOM 1943 N N . VAL C 1 75 ? 21.856 -19.840 8.133 1.00 44.44 603 VAL B N 1
ATOM 1944 C CA . VAL C 1 75 ? 22.598 -19.560 9.364 1.00 39.64 603 VAL B CA 1
ATOM 1945 C C . VAL C 1 75 ? 23.932 -20.314 9.389 1.00 45.96 603 VAL B C 1
ATOM 1946 O O . VAL C 1 75 ? 23.967 -21.523 9.233 1.00 45.47 603 VAL B O 1
ATOM 1950 N N . THR C 1 76 ? 25.029 -19.600 9.605 1.00 50.14 604 THR B N 1
ATOM 1951 C CA . THR C 1 76 ? 26.344 -20.219 9.692 1.00 53.17 604 THR B CA 1
ATOM 1952 C C . THR C 1 76 ? 27.157 -19.525 10.769 1.00 58.41 604 THR B C 1
ATOM 1953 O O . THR C 1 76 ? 26.708 -18.554 11.366 1.00 48.77 604 THR B O 1
ATOM 1957 N N . ASP C 1 77 ? 28.377 -20.006 10.971 1.00 68.74 605 ASP B N 1
ATOM 1958 C CA . ASP C 1 77 ? 29.300 -19.413 11.934 1.00 72.31 605 ASP B CA 1
ATOM 1959 C C . ASP C 1 77 ? 29.705 -17.988 11.566 1.00 69.37 605 ASP B C 1
ATOM 1960 O O . ASP C 1 77 ? 29.913 -17.158 12.442 1.00 70.10 605 ASP B O 1
ATOM 1965 N N . LYS C 1 78 ? 29.828 -17.714 10.272 1.00 67.47 606 LYS B N 1
ATOM 1966 C CA . LYS C 1 78 ? 30.153 -16.372 9.805 1.00 65.71 606 LYS B CA 1
ATOM 1967 C C . LYS C 1 78 ? 28.906 -15.503 9.749 1.00 62.27 606 LYS B C 1
ATOM 1968 O O . LYS C 1 78 ? 28.995 -14.283 9.641 1.00 65.04 606 LYS B O 1
ATOM 1974 N N . MET C 1 79 ? 27.746 -16.145 9.809 1.00 55.91 607 MET B N 1
ATOM 1975 C CA . MET C 1 79 ? 26.483 -15.494 9.506 1.00 53.21 607 MET B CA 1
ATOM 1976 C C . MET C 1 79 ? 25.436 -15.957 10.520 1.00 51.95 607 MET B C 1
ATOM 1977 O O . MET C 1 79 ? 24.629 -16.844 10.231 1.00 46.91 607 MET B O 1
ATOM 1982 N N . PRO C 1 80 ? 25.463 -15.372 11.730 1.00 46.36 608 PRO B N 1
ATOM 1983 C CA . PRO C 1 80 ? 24.533 -15.773 12.796 1.00 42.84 608 PRO B CA 1
ATOM 1984 C C . PRO C 1 80 ? 23.087 -15.332 12.567 1.00 44.02 608 PRO B C 1
ATOM 1985 O O . PRO C 1 80 ? 22.823 -14.415 11.791 1.00 45.08 608 PRO B O 1
ATOM 1989 N N . LEU C 1 81 ? 22.158 -16.004 13.243 1.00 41.48 609 LEU B N 1
ATOM 1990 C CA . LEU C 1 81 ? 20.742 -15.705 13.114 1.00 41.46 609 LEU B CA 1
ATOM 1991 C C . LEU C 1 81 ? 20.442 -14.226 13.372 1.00 42.04 609 LEU B C 1
ATOM 1992 O O . LEU C 1 81 ? 19.651 -13.618 12.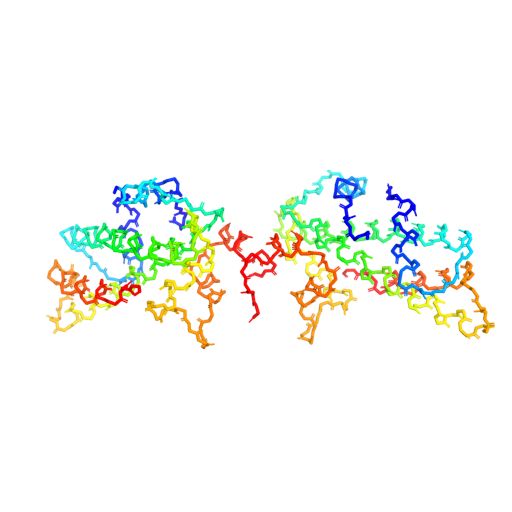649 1.00 41.76 609 LEU B O 1
ATOM 1997 N N . HIS C 1 82 ? 21.053 -13.641 14.403 1.00 41.33 610 HIS B N 1
ATOM 1998 C CA . HIS C 1 82 ? 20.778 -12.232 14.674 1.00 44.16 610 HIS B CA 1
ATOM 1999 C C . HIS C 1 82 ? 21.088 -11.353 13.463 1.00 39.09 610 HIS B C 1
ATOM 2000 O O . HIS C 1 82 ? 20.341 -10.433 13.158 1.00 37.77 610 HIS B O 1
ATOM 2007 N N . VAL C 1 83 ? 22.152 -11.663 12.738 1.00 39.29 611 VAL B N 1
ATOM 2008 C CA . VAL C 1 83 ? 22.458 -10.917 11.507 1.00 43.88 611 VAL B CA 1
ATOM 2009 C C . VAL C 1 83 ? 21.330 -10.983 10.462 1.00 45.63 611 VAL B C 1
ATOM 2010 O O . VAL C 1 83 ? 20.960 -9.974 9.861 1.00 44.45 611 VAL B O 1
ATOM 2014 N N . LEU C 1 84 ? 20.778 -12.178 10.248 1.00 48.98 612 LEU B N 1
ATOM 2015 C CA . LEU C 1 84 ? 19.694 -12.343 9.278 1.00 46.84 612 LEU B CA 1
ATOM 2016 C C . LEU C 1 84 ? 18.437 -11.627 9.756 1.00 42.42 612 LEU B C 1
ATOM 2017 O O . LEU C 1 84 ? 17.742 -10.993 8.970 1.00 39.75 612 LEU B O 1
ATOM 2022 N N . VAL C 1 85 ? 18.142 -11.725 11.050 1.00 43.84 613 VAL B N 1
ATOM 2023 C CA . VAL C 1 85 ? 17.012 -10.992 11.614 1.00 41.97 613 VAL B CA 1
ATOM 2024 C C . VAL C 1 85 ? 17.167 -9.471 11.429 1.00 45.41 613 VAL B C 1
ATOM 2025 O O . VAL C 1 85 ? 16.213 -8.766 11.078 1.00 46.40 613 VAL B O 1
ATOM 2029 N N . GLU C 1 86 ? 18.367 -8.964 11.678 1.00 43.82 614 GLU B N 1
ATOM 2030 C CA . GLU C 1 86 ? 18.595 -7.525 11.614 1.00 47.79 614 GLU B CA 1
ATOM 2031 C C . GLU C 1 86 ? 18.401 -7.073 10.181 1.00 49.79 614 GLU B C 1
ATOM 2032 O O . GLU C 1 86 ? 17.661 -6.118 9.889 1.00 47.78 614 GLU B O 1
ATOM 2038 N N . ARG C 1 87 ? 19.083 -7.784 9.294 1.00 50.34 615 ARG B N 1
ATOM 2039 C CA . ARG C 1 87 ? 19.127 -7.462 7.879 1.00 53.48 615 ARG B CA 1
ATOM 2040 C C . ARG C 1 87 ? 17.768 -7.582 7.179 1.00 52.26 615 ARG B C 1
ATOM 2041 O O . ARG C 1 87 ? 17.420 -6.772 6.331 1.00 58.59 615 ARG B O 1
ATOM 2049 N N . HIS C 1 88 ? 17.033 -8.640 7.477 1.00 52.38 616 HIS B N 1
ATOM 2050 C CA . HIS C 1 88 ? 15.835 -8.936 6.693 1.00 49.74 616 HIS B CA 1
ATOM 2051 C C . HIS C 1 88 ? 14.446 -8.680 7.278 1.00 49.31 616 HIS B C 1
ATOM 2052 O O . HIS C 1 88 ? 13.452 -8.772 6.562 1.00 50.67 616 HIS B O 1
ATOM 2059 N N . LEU C 1 89 ? 14.365 -8.328 8.554 1.00 50.99 617 LEU B N 1
ATOM 2060 C CA . LEU C 1 89 ? 13.061 -8.117 9.176 1.00 49.69 617 LEU B CA 1
ATOM 2061 C C . LEU C 1 89 ? 12.934 -6.679 9.629 1.00 50.27 617 LEU B C 1
ATOM 2062 O O . LEU C 1 89 ? 13.925 -6.068 9.994 1.00 56.79 617 LEU B O 1
ATOM 2067 N N . PRO C 1 90 ? 11.705 -6.141 9.610 1.00 47.46 618 PRO B N 1
ATOM 2068 C CA . PRO C 1 90 ? 11.376 -4.750 9.953 1.00 48.90 618 PRO B CA 1
ATOM 2069 C C . PRO C 1 90 ? 11.351 -4.474 11.452 1.00 55.62 618 PRO B C 1
ATOM 2070 O O . PRO C 1 90 ? 11.223 -5.394 12.270 1.00 54.21 618 PRO B O 1
ATOM 2074 N N . LEU C 1 91 ? 11.424 -3.193 11.798 1.00 57.28 619 LEU B N 1
ATOM 2075 C CA . LEU C 1 91 ? 11.560 -2.776 13.186 1.00 60.65 619 LEU B CA 1
ATOM 2076 C C . LEU C 1 91 ? 10.599 -3.488 14.145 1.00 58.94 619 LEU B C 1
ATOM 2077 O O . LEU C 1 91 ? 11.014 -3.980 15.185 1.00 56.24 619 LEU B O 1
ATOM 2082 N N . GLU C 1 92 ? 9.318 -3.547 13.809 1.00 61.08 620 GLU B N 1
ATOM 2083 C CA . GLU C 1 92 ? 8.365 -4.128 14.751 1.00 64.30 620 GLU B CA 1
ATOM 2084 C C . GLU C 1 92 ? 8.578 -5.618 15.022 1.00 62.72 620 GLU B C 1
ATOM 2085 O O . GLU C 1 92 ? 8.190 -6.114 16.080 1.00 62.97 620 GLU B O 1
ATOM 2091 N N . TYR C 1 93 ? 9.180 -6.330 14.072 1.00 57.59 621 TYR B N 1
ATOM 2092 C CA . TYR C 1 93 ? 9.594 -7.706 14.316 1.00 53.70 621 TYR B CA 1
ATOM 2093 C C . TYR C 1 93 ? 10.951 -7.819 15.042 1.00 45.75 621 TYR B C 1
ATOM 2094 O O . TYR C 1 93 ? 11.122 -8.653 15.928 1.00 46.54 621 TYR B O 1
ATOM 2103 N N . ARG C 1 94 ? 11.911 -6.989 14.654 1.00 40.79 622 ARG B N 1
ATOM 2104 C CA . ARG C 1 94 ? 13.204 -6.968 15.321 1.00 46.56 622 ARG B CA 1
ATOM 2105 C C . ARG C 1 94 ? 13.033 -6.629 16.801 1.00 46.94 622 ARG B C 1
ATOM 2106 O O . ARG C 1 94 ? 13.828 -7.043 17.635 1.00 45.05 622 ARG B O 1
ATOM 2114 N N . LYS C 1 95 ? 11.990 -5.868 17.112 1.00 51.94 623 LYS B N 1
ATOM 2115 C CA . LYS C 1 95 ? 11.670 -5.510 18.494 1.00 57.55 623 LYS B CA 1
ATOM 2116 C C . LYS C 1 95 ? 11.412 -6.778 19.286 1.00 51.35 623 LYS B C 1
ATOM 2117 O O . LYS C 1 95 ? 11.821 -6.896 20.441 1.00 47.45 623 LYS B O 1
ATOM 2123 N N . LEU C 1 96 ? 10.721 -7.717 18.648 1.00 48.71 624 LEU B N 1
ATOM 2124 C CA . LEU C 1 96 ? 10.351 -8.972 19.295 1.00 50.96 624 LEU B CA 1
ATOM 2125 C C . LEU C 1 96 ? 11.465 -9.997 19.324 1.00 47.83 624 LEU B C 1
ATOM 2126 O O . LEU C 1 96 ? 11.596 -10.758 20.276 1.00 46.30 624 LEU B O 1
ATOM 2131 N N . LEU C 1 97 ? 12.242 -10.052 18.254 1.00 49.92 625 LEU B N 1
ATOM 2132 C CA . LEU C 1 97 ? 13.264 -11.083 18.140 1.00 47.29 625 LEU B CA 1
ATOM 2133 C C . LEU C 1 97 ? 14.570 -10.742 18.849 1.00 49.14 625 LEU B C 1
ATOM 2134 O O . LEU C 1 97 ? 15.155 -11.585 19.534 1.00 51.75 625 LEU B O 1
ATOM 2139 N N . ILE C 1 98 ? 15.010 -9.499 18.676 1.00 44.69 626 ILE B N 1
ATOM 2140 C CA . ILE C 1 98 ? 16.272 -9.027 19.223 1.00 43.29 626 ILE B CA 1
ATOM 2141 C C . ILE C 1 98 ? 16.060 -7.657 19.909 1.00 44.30 626 ILE B C 1
ATOM 2142 O O . ILE C 1 98 ? 16.595 -6.633 19.485 1.00 42.14 626 ILE B O 1
ATOM 2147 N N . PRO C 1 99 ? 15.249 -7.651 20.972 1.00 43.00 627 PRO B N 1
ATOM 2148 C CA . PRO C 1 99 ? 14.802 -6.405 21.610 1.00 46.12 627 PRO B CA 1
ATOM 2149 C C . PRO C 1 99 ? 15.929 -5.435 21.971 1.00 53.57 627 PRO B C 1
ATOM 2150 O O . PRO C 1 99 ? 15.829 -4.253 21.633 1.00 53.83 627 PRO B O 1
ATOM 2154 N N . ILE C 1 100 ? 16.994 -5.930 22.593 1.00 57.35 628 ILE B N 1
ATOM 2155 C CA . ILE C 1 100 ? 18.074 -5.066 23.040 1.00 60.72 628 ILE B CA 1
ATOM 2156 C C . ILE C 1 100 ? 18.954 -4.594 21.890 1.00 64.59 628 ILE B C 1
ATOM 2157 O O . ILE C 1 100 ? 19.846 -3.768 22.083 1.00 65.42 628 ILE B O 1
ATOM 2162 N N . ALA C 1 101 ? 18.719 -5.111 20.689 1.00 64.75 629 ALA B N 1
ATOM 2163 C CA . ALA C 1 101 ? 19.575 -4.732 19.569 1.00 61.17 629 ALA B CA 1
ATOM 2164 C C . ALA C 1 101 ? 18.824 -4.656 18.246 1.00 61.71 629 ALA B C 1
ATOM 2165 O O . ALA C 1 101 ? 19.002 -5.503 17.366 1.00 59.39 629 ALA B O 1
ATOM 2167 N N . ARG D 2 2 ? 5.042 -2.534 2.293 1.00 132.33 2 ARG C N 1
ATOM 2168 C CA . ARG D 2 2 ? 4.277 -3.419 3.163 1.00 133.79 2 ARG C CA 1
ATOM 2169 C C . ARG D 2 2 ? 5.114 -4.613 3.609 1.00 126.15 2 ARG C C 1
ATOM 2170 O O . ARG D 2 2 ? 4.926 -5.730 3.126 1.00 125.04 2 ARG C O 1
ATOM 2178 N N . ARG D 2 3 ? 6.038 -4.370 4.532 1.00 118.34 3 ARG C N 1
ATOM 2179 C CA . ARG D 2 3 ? 6.908 -5.427 5.046 1.00 108.48 3 ARG C CA 1
ATOM 2180 C C . ARG D 2 3 ? 6.236 -6.208 6.172 1.00 101.63 3 ARG C C 1
ATOM 2181 O O . ARG D 2 3 ? 6.823 -7.126 6.742 1.00 98.03 3 ARG C O 1
ATOM 2189 N N . THR D 2 4 ? 4.999 -5.845 6.489 1.00 99.67 4 THR C N 1
ATOM 2190 C CA . THR D 2 4 ? 4.274 -6.540 7.538 1.00 97.04 4 THR C CA 1
ATOM 2191 C C . THR D 2 4 ? 3.850 -7.900 7.010 1.00 97.52 4 THR C C 1
ATOM 2192 O O . THR D 2 4 ? 4.054 -8.199 5.836 1.00 98.08 4 THR C O 1
ATOM 2196 N N . VAL D 2 5 ? 3.268 -8.725 7.872 1.00 97.96 5 VAL C N 1
ATOM 2197 C CA . VAL D 2 5 ? 2.847 -10.060 7.466 1.00 97.60 5 VAL C CA 1
ATOM 2198 C C . VAL D 2 5 ? 1.627 -10.538 8.268 1.00 98.43 5 VAL C C 1
ATOM 2199 O O . VAL D 2 5 ? 1.482 -10.190 9.440 1.00 97.32 5 VAL C O 1
ATOM 2203 N N . PRO D 2 6 ? 0.743 -11.334 7.635 1.00 100.22 6 PRO C N 1
ATOM 2204 C CA . PRO D 2 6 ? -0.416 -11.946 8.304 1.00 97.40 6 PRO C CA 1
ATOM 2205 C C . PRO D 2 6 ? -0.019 -13.179 9.111 1.00 93.65 6 PRO C C 1
ATOM 2206 O O . PRO D 2 6 ? -0.140 -14.307 8.626 1.00 90.58 6 PRO C O 1
ATOM 2210 N N . ARG D 2 7 ? 0.460 -12.949 10.331 1.00 93.28 7 ARG C N 1
ATOM 2211 C CA . ARG D 2 7 ? 0.991 -14.009 11.185 1.00 89.15 7 ARG C CA 1
ATOM 2212 C C . ARG D 2 7 ? 0.044 -15.198 11.317 1.00 90.88 7 ARG C C 1
ATOM 2213 O O . ARG D 2 7 ? 0.451 -16.367 11.167 1.00 93.88 7 ARG C O 1
ATOM 2221 N N . GLY D 2 8 ? -1.223 -14.896 11.585 1.00 89.05 8 GLY C N 1
ATOM 2222 C CA . GLY D 2 8 ? -2.244 -15.924 11.662 1.00 86.00 8 GLY C CA 1
ATOM 2223 C C . GLY D 2 8 ? -2.173 -16.856 10.465 1.00 80.25 8 GLY C C 1
ATOM 2224 O O . GLY D 2 8 ? -2.245 -18.075 10.619 1.00 74.62 8 GLY C O 1
ATOM 2225 N N . THR D 2 9 ? -2.014 -16.279 9.275 1.00 77.38 9 THR C N 1
ATOM 2226 C CA . THR D 2 9 ? -1.945 -17.060 8.047 1.00 78.15 9 THR C CA 1
ATOM 2227 C C . THR D 2 9 ? -0.775 -18.032 8.077 1.00 76.05 9 THR C C 1
ATOM 2228 O O . THR D 2 9 ? -0.931 -19.212 7.781 1.00 80.27 9 THR C O 1
ATOM 2232 N N . LEU D 2 10 ? 0.397 -17.524 8.434 1.00 73.58 10 LEU C N 1
ATOM 2233 C CA . LEU D 2 10 ? 1.604 -18.334 8.531 1.00 70.63 10 LEU C CA 1
ATOM 2234 C C . LEU D 2 10 ? 1.353 -19.561 9.398 1.00 62.97 10 LEU C C 1
ATOM 2235 O O . LEU D 2 10 ? 1.616 -20.723 9.008 1.00 63.22 10 LEU C O 1
ATOM 2240 N N . ARG D 2 11 ? 0.824 -19.289 10.584 1.00 63.97 11 ARG C N 1
ATOM 2241 C CA . ARG D 2 11 ? 0.549 -20.351 11.542 1.00 69.96 11 ARG C CA 1
ATOM 2242 C C . ARG D 2 11 ? -0.454 -21.354 10.979 1.00 70.61 11 ARG C C 1
ATOM 2243 O O . ARG D 2 11 ? -0.278 -22.566 11.112 1.00 72.78 11 ARG C O 1
ATOM 2251 N N . LYS D 2 12 ? -1.499 -20.836 10.343 1.00 71.22 12 LYS C N 1
ATOM 2252 C CA . LYS D 2 12 ? -2.527 -21.672 9.744 1.00 77.10 12 LYS C CA 1
ATOM 2253 C C . LYS D 2 12 ? -1.961 -22.601 8.681 1.00 71.52 12 LYS C C 1
ATOM 2254 O O . LYS D 2 12 ? -2.352 -23.761 8.608 1.00 68.90 12 LYS C O 1
ATOM 2260 N N . ILE D 2 13 ? -1.039 -22.102 7.865 1.00 68.88 13 ILE C N 1
ATOM 2261 C CA . ILE D 2 13 ? -0.403 -22.945 6.854 1.00 69.60 13 ILE C CA 1
ATOM 2262 C C . ILE D 2 13 ? 0.354 -24.101 7.512 1.00 70.99 13 ILE C C 1
ATOM 2263 O O . ILE D 2 13 ? 0.131 -25.311 7.204 1.00 67.42 13 ILE C O 1
ATOM 2268 N N . ILE D 2 14 ? 1.232 -23.738 8.448 1.00 69.18 14 ILE C N 1
ATOM 2269 C CA . ILE D 2 14 ? 1.945 -24.785 9.174 1.00 67.83 14 ILE C CA 1
ATOM 2270 C C . ILE D 2 14 ? 0.999 -25.848 9.790 1.00 79.11 14 ILE C C 1
ATOM 2271 O O . ILE D 2 14 ? 1.219 -27.054 9.640 1.00 72.66 14 ILE C O 1
ATOM 2276 N N . LYS D 2 15 ? -0.066 -25.416 10.458 1.00 83.23 15 LYS C N 1
ATOM 2277 C CA . LYS D 2 15 ? -0.977 -26.397 11.038 1.00 87.22 15 LYS C CA 1
ATOM 2278 C C . LYS D 2 15 ? -1.659 -27.193 9.935 1.00 85.70 15 LYS C C 1
ATOM 2279 O O . LYS D 2 15 ? -2.026 -28.352 10.124 1.00 84.98 15 LYS C O 1
ATOM 2285 N N . LYS D 2 16 ? -1.823 -26.566 8.779 1.00 84.71 16 LYS C N 1
ATOM 2286 C CA . LYS D 2 16 ? -2.378 -27.258 7.628 1.00 85.09 16 LYS C CA 1
ATOM 2287 C C . LYS D 2 16 ? -1.586 -28.531 7.388 1.00 80.12 16 LYS C C 1
ATOM 2288 O O . LYS D 2 16 ? -2.163 -29.613 7.285 1.00 81.35 16 LYS C O 1
ATOM 2294 N N . HIS D 2 17 ? -0.263 -28.415 7.314 1.00 75.66 17 HIS C N 1
ATOM 2295 C CA . HIS D 2 17 ? 0.544 -29.625 7.046 1.00 70.89 17 HIS C CA 1
ATOM 2296 C C . HIS D 2 17 ? 0.765 -30.575 8.233 1.00 62.98 17 HIS C C 1
ATOM 2297 O O . HIS D 2 17 ? 0.815 -31.795 8.067 1.00 58.83 17 HIS C O 1
ATOM 2304 N N . LYS D 2 18 ? 0.959 -30.006 9.413 1.00 56.89 18 LYS C N 1
ATOM 2305 C CA . LYS D 2 18 ? 1.162 -30.791 10.615 1.00 58.58 18 LYS C CA 1
ATOM 2306 C C . LYS D 2 18 ? 0.285 -30.201 11.716 1.00 61.06 18 LYS C C 1
ATOM 2307 O O . LYS D 2 18 ? 0.716 -29.278 12.419 1.00 63.31 18 LYS C O 1
ATOM 2313 N N . PRO D 2 19 ? -0.961 -30.705 11.850 1.00 55.16 19 PRO C N 1
ATOM 2314 C CA . PRO D 2 19 ? -1.940 -30.099 12.771 1.00 58.12 19 PRO C CA 1
ATOM 2315 C C . PRO D 2 19 ? -1.597 -30.219 14.261 1.00 58.13 19 PRO C C 1
ATOM 2316 O O . PRO D 2 19 ? -2.126 -29.470 15.087 1.00 54.93 19 PRO C O 1
ATOM 2320 N N . HIS D 2 20 ? -0.718 -31.149 14.602 1.00 63.38 20 HIS C N 1
ATOM 2321 C CA . HIS D 2 20 ? -0.297 -31.324 15.989 1.00 66.05 20 HIS C CA 1
ATOM 2322 C C . HIS D 2 20 ? 0.996 -30.578 16.333 1.00 62.14 20 HIS C C 1
ATOM 2323 O O . HIS D 2 20 ? 1.543 -30.739 17.419 1.00 60.88 20 HIS C O 1
ATOM 2330 N N . LEU D 2 21 ? 1.491 -29.785 15.389 1.00 62.27 21 LEU C N 1
ATOM 2331 C CA . LEU D 2 21 ? 2.630 -28.905 15.638 1.00 64.20 21 LEU C CA 1
ATOM 2332 C C . LEU D 2 21 ? 2.182 -27.651 16.387 1.00 62.56 21 LEU C C 1
ATOM 2333 O O . LEU D 2 21 ? 1.233 -26.981 15.979 1.00 64.60 21 LEU C O 1
ATOM 2338 N N . ARG D 2 22 ? 2.854 -27.360 17.498 1.00 61.90 22 ARG C N 1
ATOM 2339 C CA . ARG D 2 22 ? 2.631 -26.138 18.267 1.00 62.11 22 ARG C CA 1
ATOM 2340 C C . ARG D 2 22 ? 3.842 -25.205 18.131 1.00 62.35 22 ARG C C 1
ATOM 2341 O O . ARG D 2 22 ? 4.959 -25.578 18.489 1.00 61.41 22 ARG C O 1
ATOM 2349 N N . LEU D 2 23 ? 3.623 -23.987 17.641 1.00 62.45 23 LEU C N 1
ATOM 2350 C CA . LEU D 2 23 ? 4.703 -23.009 17.530 1.00 60.35 23 LEU C CA 1
ATOM 2351 C C . LEU D 2 23 ? 4.791 -22.155 18.787 1.00 61.35 23 LEU C C 1
ATOM 2352 O O . LEU D 2 23 ? 3.801 -21.567 19.205 1.00 62.87 23 LEU C O 1
ATOM 2357 N N . ALA D 2 24 ? 5.968 -22.046 19.389 1.00 60.71 24 ALA C N 1
ATOM 2358 C CA . ALA D 2 24 ? 6.044 -21.229 20.594 1.00 59.69 24 ALA C CA 1
ATOM 2359 C C . ALA D 2 24 ? 5.904 -19.776 20.159 1.00 64.25 24 ALA C C 1
ATOM 2360 O O . ALA D 2 24 ? 5.858 -19.484 18.962 1.00 64.34 24 ALA C O 1
ATOM 2362 N N . ALA D 2 25 ? 5.856 -18.865 21.127 1.00 63.58 25 ALA C N 1
ATOM 2363 C CA . ALA D 2 25 ? 5.618 -17.457 20.838 1.00 57.55 25 ALA C CA 1
ATOM 2364 C C . ALA D 2 25 ? 6.695 -16.891 19.921 1.00 54.44 25 ALA C C 1
ATOM 2365 O O . ALA D 2 25 ? 7.889 -17.046 20.188 1.00 52.66 25 ALA C O 1
ATOM 2367 N N . ASN D 2 26 ? 6.261 -16.257 18.832 1.00 55.01 26 ASN C N 1
ATOM 2368 C CA . ASN D 2 26 ? 7.167 -15.561 17.907 1.00 55.40 26 ASN C CA 1
ATOM 2369 C C . ASN D 2 26 ? 8.038 -16.436 17.004 1.00 54.81 26 ASN C C 1
ATOM 2370 O O . ASN D 2 26 ? 8.843 -15.905 16.239 1.00 49.90 26 ASN C O 1
ATOM 2375 N N . THR D 2 27 ? 7.936 -17.756 17.134 1.00 40.31 27 THR C N 1
ATOM 2376 C CA . THR D 2 27 ? 8.700 -18.650 16.256 1.00 47.47 27 THR C CA 1
ATOM 2377 C C . THR D 2 27 ? 8.207 -18.509 14.817 1.00 48.11 27 THR C C 1
ATOM 2378 O O . THR D 2 27 ? 8.956 -18.737 13.850 1.00 48.78 27 THR C O 1
ATOM 2382 N N . ASP D 2 28 ? 6.942 -18.128 14.687 1.00 47.95 28 ASP C N 1
ATOM 2383 C CA . ASP D 2 28 ? 6.343 -17.903 13.376 1.00 47.91 28 ASP C CA 1
ATOM 2384 C C . ASP D 2 28 ? 7.105 -16.833 12.624 1.00 50.12 28 ASP C C 1
ATOM 2385 O O . ASP D 2 28 ? 7.138 -16.840 11.385 1.00 49.50 28 ASP C O 1
ATOM 2390 N N . LEU D 2 29 ? 7.712 -15.914 13.380 1.00 47.56 29 LEU C N 1
ATOM 2391 C CA . LEU D 2 29 ? 8.480 -14.823 12.801 1.00 45.86 29 LEU C CA 1
ATOM 2392 C C . LEU D 2 29 ? 9.788 -15.345 12.205 1.00 42.81 29 LEU C C 1
ATOM 2393 O O . LEU D 2 29 ? 10.251 -14.852 11.173 1.00 38.87 29 LEU C O 1
ATOM 2398 N N . LEU D 2 30 ? 10.403 -16.318 12.873 1.00 38.80 30 LEU C N 1
ATOM 2399 C CA . LEU D 2 30 ? 11.587 -16.949 12.307 1.00 38.11 30 LEU C CA 1
ATOM 2400 C C . LEU D 2 30 ? 11.214 -17.783 11.076 1.00 38.58 30 LEU C C 1
ATOM 2401 O O . LEU D 2 30 ? 11.925 -17.765 10.084 1.00 43.58 30 LEU C O 1
ATOM 2406 N N . VAL D 2 31 ? 10.098 -18.502 11.144 1.00 39.49 31 VAL C N 1
ATOM 2407 C CA . VAL D 2 31 ? 9.618 -19.233 9.970 1.00 40.97 31 VAL C CA 1
ATOM 2408 C C . VAL D 2 31 ? 9.425 -18.258 8.811 1.00 41.19 31 VAL C C 1
ATOM 2409 O O . VAL D 2 31 ? 9.805 -18.523 7.664 1.00 40.16 31 VAL C O 1
ATOM 2413 N N . HIS D 2 32 ? 8.871 -17.094 9.130 1.00 46.57 32 HIS C N 1
ATOM 2414 C CA . HIS D 2 32 ? 8.678 -16.082 8.110 1.00 48.83 32 HIS C CA 1
ATOM 2415 C C . HIS D 2 32 ? 10.012 -15.670 7.520 1.00 44.80 32 HIS C C 1
ATOM 2416 O O . HIS D 2 32 ? 10.163 -15.587 6.296 1.00 40.19 32 HIS C O 1
ATOM 2423 N N . LEU D 2 33 ? 10.980 -15.418 8.396 1.00 40.98 33 LEU C N 1
ATOM 2424 C CA . LEU D 2 33 ? 12.331 -15.071 7.952 1.00 40.71 33 LEU C CA 1
ATOM 2425 C C . LEU D 2 33 ? 12.883 -16.117 6.980 1.00 38.05 33 LEU C C 1
ATOM 2426 O O . LEU D 2 33 ? 13.414 -15.773 5.922 1.00 42.01 33 LEU C O 1
ATOM 2431 N N . SER D 2 34 ? 12.740 -17.396 7.326 1.00 39.04 34 SER C N 1
ATOM 2432 C CA . SER D 2 34 ? 13.191 -18.473 6.437 1.00 39.29 34 SER C CA 1
ATOM 2433 C C . SER D 2 34 ? 12.469 -18.450 5.078 1.00 41.18 34 SER C C 1
ATOM 2434 O O . SER D 2 34 ? 13.070 -18.774 4.047 1.00 42.67 34 SER C O 1
ATOM 2437 N N . PHE D 2 35 ? 11.187 -18.077 5.082 1.00 43.58 35 PHE C N 1
ATOM 2438 C CA . PHE D 2 35 ? 10.428 -17.939 3.834 1.00 41.90 35 PHE C CA 1
ATOM 2439 C C . PHE D 2 35 ? 10.963 -16.782 2.979 1.00 47.26 35 PHE C C 1
ATOM 2440 O O . PHE D 2 35 ? 11.148 -16.923 1.768 1.00 45.54 35 PHE C O 1
ATOM 2448 N N . LEU D 2 36 ? 11.202 -15.640 3.620 1.00 46.83 36 LEU C N 1
ATOM 2449 C CA . LEU D 2 36 ? 11.786 -14.479 2.951 1.00 44.61 36 LEU C CA 1
ATOM 2450 C C . LEU D 2 36 ? 13.113 -14.829 2.297 1.00 41.89 36 LEU C C 1
ATOM 2451 O O . LEU D 2 36 ? 13.374 -14.449 1.156 1.00 41.49 36 LEU C O 1
ATOM 2456 N N . LEU D 2 37 ? 13.959 -15.550 3.024 1.00 39.85 37 LEU C N 1
ATOM 2457 C CA . LEU D 2 37 ? 15.227 -15.988 2.457 1.00 35.37 37 LEU C CA 1
ATOM 2458 C C . LEU D 2 37 ? 15.048 -16.999 1.319 1.00 44.00 37 LEU C C 1
ATOM 2459 O O . LEU D 2 37 ? 15.834 -17.004 0.364 1.00 48.06 37 LEU C O 1
ATOM 2464 N N . PHE D 2 38 ? 14.019 -17.848 1.421 1.00 42.03 38 PHE C N 1
ATOM 2465 C CA . PHE D 2 38 ? 13.633 -18.707 0.298 1.00 40.67 38 PHE C CA 1
ATOM 2466 C C . PHE D 2 38 ? 13.294 -17.894 -0.957 1.00 39.04 38 PHE C C 1
ATOM 2467 O O . PHE D 2 38 ? 13.796 -18.174 -2.041 1.00 35.47 38 PHE C O 1
ATOM 2475 N N . LEU D 2 39 ? 12.425 -16.899 -0.817 1.00 36.89 39 LEU C N 1
ATOM 2476 C CA . LEU D 2 39 ? 12.040 -16.103 -1.974 1.00 39.41 39 LEU C CA 1
ATOM 2477 C C . LEU D 2 39 ? 13.246 -15.315 -2.509 1.00 43.44 39 LEU C C 1
ATOM 2478 O O . LEU D 2 39 ? 13.388 -15.124 -3.712 1.00 38.94 39 LEU C O 1
ATOM 2483 N N . HIS D 2 40 ? 14.128 -14.869 -1.623 1.00 41.36 40 HIS C N 1
ATOM 2484 C CA . HIS D 2 40 ? 15.336 -14.185 -2.096 1.00 41.93 40 HIS C CA 1
ATOM 2485 C C . HIS D 2 40 ? 16.158 -15.136 -2.971 1.00 44.25 40 HIS C C 1
ATOM 2486 O O . HIS D 2 40 ? 16.522 -14.800 -4.115 1.00 42.59 40 HIS C O 1
ATOM 2493 N N . ARG D 2 41 ? 16.445 -16.326 -2.447 1.00 42.39 41 ARG C N 1
ATOM 2494 C CA . ARG D 2 41 ? 17.228 -17.275 -3.231 1.00 45.79 41 ARG C CA 1
ATOM 2495 C C . ARG D 2 41 ? 16.540 -17.569 -4.558 1.00 43.60 41 ARG C C 1
ATOM 2496 O O . ARG D 2 41 ? 17.184 -17.703 -5.598 1.00 41.74 41 ARG C O 1
ATOM 2504 N N . LEU D 2 42 ? 15.221 -17.674 -4.507 1.00 47.95 42 LEU C N 1
ATOM 2505 C CA . LEU D 2 42 ? 14.442 -18.022 -5.678 1.00 44.72 42 LEU C CA 1
ATOM 2506 C C . LEU D 2 42 ? 14.525 -16.898 -6.710 1.00 44.71 42 LEU C C 1
ATOM 2507 O O . LEU D 2 42 ? 14.664 -17.149 -7.900 1.00 44.87 42 LEU C O 1
ATOM 2512 N N . ALA D 2 43 ? 14.462 -15.658 -6.242 1.00 47.16 43 ALA C N 1
ATOM 2513 C CA . ALA D 2 43 ? 14.575 -14.485 -7.109 1.00 46.87 43 ALA C CA 1
ATOM 2514 C C . ALA D 2 43 ? 15.938 -14.415 -7.793 1.00 46.82 43 ALA C C 1
ATOM 2515 O O . ALA D 2 43 ? 16.008 -14.161 -9.002 1.00 46.23 43 ALA C O 1
ATOM 2517 N N . GLU D 2 44 ? 17.012 -14.647 -7.034 1.00 44.12 44 GLU C N 1
ATOM 2518 C CA . GLU D 2 44 ? 18.356 -14.652 -7.627 1.00 44.74 44 GLU C CA 1
ATOM 2519 C C . GLU D 2 44 ? 18.519 -15.775 -8.664 1.00 40.84 44 GLU C C 1
ATOM 2520 O O . GLU D 2 44 ? 19.050 -15.558 -9.761 1.00 48.11 44 GLU C O 1
ATOM 2526 N N . GLU D 2 45 ? 18.050 -16.969 -8.317 1.00 41.10 45 GLU C N 1
ATOM 2527 C CA . GLU D 2 45 ? 18.132 -18.116 -9.228 1.00 42.45 45 GLU C CA 1
ATOM 2528 C C . GLU D 2 45 ? 17.349 -17.879 -10.535 1.00 43.11 45 GLU C C 1
ATOM 2529 O O . GLU D 2 45 ? 17.877 -18.038 -11.642 1.00 48.25 45 GLU C O 1
ATOM 2535 N N . ALA D 2 46 ? 16.092 -17.470 -10.391 1.00 44.87 46 ALA C N 1
ATOM 2536 C CA . ALA D 2 46 ? 15.229 -17.130 -11.519 1.00 43.32 46 ALA C CA 1
ATOM 2537 C C . ALA D 2 46 ? 15.808 -16.031 -12.396 1.00 47.25 46 ALA C C 1
ATOM 2538 O O . ALA D 2 46 ? 15.748 -16.128 -13.619 1.00 46.20 46 ALA C O 1
ATOM 2540 N N . ARG D 2 47 ? 16.327 -14.965 -11.774 1.00 48.15 47 ARG C N 1
ATOM 2541 C CA . ARG D 2 47 ? 16.944 -13.883 -12.526 1.00 45.15 47 ARG C CA 1
ATOM 2542 C C . ARG D 2 47 ? 18.135 -14.411 -13.320 1.00 44.10 47 ARG C C 1
ATOM 2543 O O . ARG D 2 47 ? 18.266 -14.086 -14.498 1.00 44.68 47 ARG C O 1
ATOM 2551 N N . THR D 2 48 ? 19.005 -15.211 -12.694 1.00 40.87 48 THR C N 1
ATOM 2552 C CA . THR D 2 48 ? 20.076 -15.844 -13.474 1.00 41.58 48 THR C CA 1
ATOM 2553 C C . THR D 2 48 ? 19.526 -16.654 -14.679 1.00 48.95 48 THR C C 1
ATOM 2554 O O . THR D 2 48 ? 20.075 -16.591 -15.795 1.00 45.56 48 THR C O 1
ATOM 2558 N N . ASN D 2 49 ? 18.442 -17.400 -14.458 1.00 42.66 49 ASN C N 1
ATOM 2559 C CA . ASN D 2 49 ? 17.804 -18.130 -15.556 1.00 46.55 49 ASN C CA 1
ATOM 2560 C C . ASN D 2 49 ? 17.348 -17.204 -16.702 1.00 51.16 49 ASN C C 1
ATOM 2561 O O . ASN D 2 49 ? 17.635 -17.481 -17.869 1.00 52.27 49 ASN C O 1
ATOM 2566 N N . ALA D 2 50 ? 16.663 -16.107 -16.367 1.00 46.57 50 ALA C N 1
ATOM 2567 C CA . ALA D 2 50 ? 16.301 -15.103 -17.359 1.00 53.71 50 ALA C CA 1
ATOM 2568 C C . ALA D 2 50 ? 17.549 -14.583 -18.069 1.00 53.78 50 ALA C C 1
ATOM 2569 O O . ALA D 2 50 ? 17.552 -14.372 -19.286 1.00 54.55 50 ALA C O 1
ATOM 2571 N N . PHE D 2 51 ? 18.616 -14.406 -17.304 1.00 52.13 51 PHE C N 1
ATOM 2572 C CA . PHE D 2 51 ? 19.824 -13.741 -17.801 1.00 56.03 51 PHE C CA 1
ATOM 2573 C C . PHE D 2 51 ? 20.527 -14.622 -18.835 1.00 61.97 51 PHE C C 1
ATOM 2574 O O . PHE D 2 51 ? 20.986 -14.142 -19.888 1.00 60.92 51 PHE C O 1
ATOM 2582 N N . GLU D 2 52 ? 20.577 -15.916 -18.536 1.00 58.70 52 GLU C N 1
ATOM 2583 C CA . GLU D 2 52 ? 21.164 -16.903 -19.433 1.00 62.56 52 GLU C CA 1
ATOM 2584 C C . GLU D 2 52 ? 20.501 -16.925 -20.814 1.00 59.90 52 GLU C C 1
ATOM 2585 O O . GLU D 2 52 ? 21.166 -17.148 -21.818 1.00 54.55 52 GLU C O 1
ATOM 2591 N N . ASN D 2 53 ? 19.192 -16.690 -20.851 1.00 57.33 53 ASN C N 1
ATOM 2592 C CA . ASN D 2 53 ? 18.439 -16.689 -22.098 1.00 54.21 53 ASN C CA 1
ATOM 2593 C C . ASN D 2 53 ? 18.237 -15.290 -22.660 1.00 57.60 53 ASN C C 1
ATOM 2594 O O . ASN D 2 53 ? 17.580 -15.111 -23.697 1.00 52.77 53 ASN C O 1
ATOM 2599 N N . LYS D 2 54 ? 18.794 -14.296 -21.974 1.00 56.71 54 LYS C N 1
ATOM 2600 C CA . LYS D 2 54 ? 18.639 -12.928 -22.420 1.00 59.62 54 LYS C CA 1
ATOM 2601 C C . LYS D 2 54 ? 17.151 -12.566 -22.480 1.00 59.18 54 LYS C C 1
ATOM 2602 O O . LYS D 2 54 ? 16.691 -11.890 -23.405 1.00 62.11 54 LYS C O 1
ATOM 2608 N N . CYS D 2 55 ? 16.398 -13.045 -21.499 1.00 53.58 55 CYS C N 1
ATOM 2609 C CA . CYS D 2 55 ? 15.018 -12.630 -21.344 1.00 50.85 55 CYS C CA 1
ATOM 2610 C C . CYS D 2 55 ? 14.970 -11.424 -20.406 1.00 57.34 55 CYS C C 1
ATOM 2611 O O . CYS D 2 55 ? 15.557 -11.429 -19.321 1.00 51.89 55 CYS C O 1
ATOM 2614 N N . LYS D 2 56 ? 14.288 -10.382 -20.866 1.00 62.04 56 LYS C N 1
ATOM 2615 C CA . LYS D 2 56 ? 14.238 -9.108 -20.178 1.00 66.05 56 LYS C CA 1
ATOM 2616 C C . LYS D 2 56 ? 13.141 -9.114 -19.124 1.00 61.95 56 LYS C C 1
ATOM 2617 O O . LYS D 2 56 ? 13.107 -8.252 -18.247 1.00 63.02 56 LYS C O 1
ATOM 2623 N N . ILE D 2 57 ? 12.246 -10.089 -19.211 1.00 55.80 57 ILE C N 1
ATOM 2624 C CA . ILE D 2 57 ? 11.269 -10.288 -18.158 1.00 57.31 57 ILE C CA 1
ATOM 2625 C C . ILE D 2 57 ? 11.338 -11.740 -17.721 1.00 57.60 57 ILE C C 1
ATOM 2626 O O . ILE D 2 57 ? 11.670 -12.609 -18.527 1.00 55.92 57 ILE C O 1
ATOM 2631 N N . ILE D 2 58 ? 11.030 -12.001 -16.448 1.00 58.03 58 ILE C N 1
ATOM 2632 C CA . ILE D 2 58 ? 11.138 -13.350 -15.899 1.00 55.70 58 ILE C CA 1
ATOM 2633 C C . ILE D 2 58 ? 9.937 -14.184 -16.330 1.00 55.65 58 ILE C C 1
ATOM 2634 O O . ILE D 2 58 ? 8.793 -13.869 -15.997 1.00 56.61 58 ILE C O 1
ATOM 2639 N N . LYS D 2 59 ? 10.220 -15.239 -17.089 1.00 56.54 59 LYS C N 1
ATOM 2640 C CA . LYS D 2 59 ? 9.209 -16.155 -17.626 1.00 57.86 59 LYS C CA 1
ATOM 2641 C C . LYS D 2 59 ? 8.950 -17.383 -16.758 1.00 56.02 59 LYS C C 1
ATOM 2642 O O . LYS D 2 59 ? 9.784 -17.769 -15.950 1.00 48.08 59 LYS C O 1
ATOM 2648 N N . PRO D 2 60 ? 7.795 -18.032 -16.962 1.00 59.46 60 PRO C N 1
ATOM 2649 C CA . PRO D 2 60 ? 7.444 -19.218 -16.178 1.00 55.78 60 PRO C CA 1
ATOM 2650 C C . PRO D 2 60 ? 8.586 -20.242 -16.065 1.00 54.45 60 PRO C C 1
ATOM 2651 O O . PRO D 2 60 ? 8.829 -20.722 -14.962 1.00 49.52 60 PRO C O 1
ATOM 2655 N N . GLU D 2 61 ? 9.287 -20.553 -17.156 1.00 54.19 61 GLU C N 1
ATOM 2656 C CA . GLU D 2 61 ? 10.308 -21.608 -17.106 1.00 52.06 61 GLU C CA 1
ATOM 2657 C C . GLU D 2 61 ? 11.507 -21.208 -16.253 1.00 48.44 61 GLU C C 1
ATOM 2658 O O . GLU D 2 61 ? 12.090 -22.058 -15.568 1.00 45.95 61 GLU C O 1
ATOM 2664 N N . HIS D 2 62 ? 11.866 -19.921 -16.280 1.00 46.02 62 HIS C N 1
ATOM 2665 C CA . HIS D 2 62 ? 12.877 -19.424 -15.350 1.00 47.77 62 HIS C CA 1
ATOM 2666 C C . HIS D 2 62 ? 12.522 -19.772 -13.889 1.00 46.33 62 HIS C C 1
ATOM 2667 O O . HIS D 2 62 ? 13.308 -20.390 -13.157 1.00 43.65 62 HIS C O 1
ATOM 2674 N N . THR D 2 63 ? 11.331 -19.353 -13.470 1.00 49.86 63 THR C N 1
ATOM 2675 C CA . THR D 2 63 ? 10.865 -19.606 -12.111 1.00 49.42 63 THR C CA 1
ATOM 2676 C C . THR D 2 63 ? 10.705 -21.094 -11.810 1.00 49.52 63 THR C C 1
ATOM 2677 O O . THR D 2 63 ? 10.890 -21.504 -10.679 1.00 48.15 63 THR C O 1
ATOM 2681 N N . ILE D 2 64 ? 10.379 -21.904 -12.819 1.00 53.79 64 ILE C N 1
ATOM 2682 C CA . ILE D 2 64 ? 10.236 -23.357 -12.629 1.00 53.46 64 ILE C CA 1
ATOM 2683 C C . ILE D 2 64 ? 11.583 -24.054 -12.379 1.00 49.35 64 ILE C C 1
ATOM 2684 O O . ILE D 2 64 ? 11.756 -24.782 -11.377 1.00 41.77 64 ILE C O 1
ATOM 2689 N N . ALA D 2 65 ? 12.550 -23.816 -13.265 1.00 45.75 65 ALA C N 1
ATOM 2690 C CA . ALA D 2 65 ? 13.887 -24.340 -13.006 1.00 42.94 65 ALA C CA 1
ATOM 2691 C C . ALA D 2 65 ? 14.398 -23.838 -11.626 1.00 47.94 65 ALA C C 1
ATOM 2692 O O . ALA D 2 65 ? 14.931 -24.624 -10.795 1.00 49.44 65 ALA C O 1
ATOM 2694 N N . ALA D 2 66 ? 14.216 -22.543 -11.363 1.00 37.82 66 ALA C N 1
ATOM 2695 C CA . ALA D 2 66 ? 14.714 -21.991 -10.093 1.00 37.44 66 ALA C CA 1
ATOM 2696 C C . ALA D 2 66 ? 14.018 -22.636 -8.865 1.00 46.57 66 ALA C C 1
ATOM 2697 O O . ALA D 2 66 ? 14.667 -23.007 -7.887 1.00 41.05 66 ALA C O 1
ATOM 2699 N N . ALA D 2 67 ? 12.700 -22.774 -8.931 1.00 48.08 67 ALA C N 1
ATOM 2700 C CA . ALA D 2 67 ? 11.945 -23.403 -7.859 1.00 48.73 67 ALA C CA 1
ATOM 2701 C C . ALA D 2 67 ? 12.561 -24.753 -7.557 1.00 50.14 67 ALA C C 1
ATOM 2702 O O . ALA D 2 67 ? 12.862 -25.063 -6.409 1.00 50.45 67 ALA C O 1
ATOM 2704 N N . LYS D 2 68 ? 12.767 -25.566 -8.587 1.00 52.06 68 LYS C N 1
ATOM 2705 C CA . LYS D 2 68 ? 13.363 -26.881 -8.327 1.00 54.17 68 LYS C CA 1
ATOM 2706 C C . LYS D 2 68 ? 14.700 -26.767 -7.562 1.00 48.25 68 LYS C C 1
ATOM 2707 O O . LYS D 2 68 ? 14.873 -27.347 -6.470 1.00 46.00 68 LYS C O 1
ATOM 2713 N N . VAL D 2 69 ? 15.629 -25.975 -8.098 1.00 49.23 69 VAL C N 1
ATOM 2714 C CA . VAL D 2 69 ? 16.933 -25.827 -7.429 1.00 43.80 69 VAL C CA 1
ATOM 2715 C C . VAL D 2 69 ? 16.833 -25.326 -5.963 1.00 49.92 69 VAL C C 1
ATOM 2716 O O . VAL D 2 69 ? 17.542 -25.812 -5.060 1.00 46.63 69 VAL C O 1
ATOM 2720 N N . ILE D 2 70 ? 15.933 -24.374 -5.730 1.00 48.67 70 ILE C N 1
ATOM 2721 C CA . ILE D 2 70 ? 15.837 -23.688 -4.429 1.00 40.24 70 ILE C CA 1
ATOM 2722 C C . ILE D 2 70 ? 15.060 -24.487 -3.370 1.00 38.02 70 ILE C C 1
ATOM 2723 O O . ILE D 2 70 ? 15.429 -24.459 -2.214 1.00 37.30 70 ILE C O 1
ATOM 2728 N N . LEU D 2 71 ? 13.997 -25.194 -3.757 1.00 39.90 71 LEU C N 1
ATOM 2729 C CA . LEU D 2 71 ? 13.371 -26.127 -2.809 1.00 48.45 71 LEU C CA 1
ATOM 2730 C C . LEU D 2 71 ? 14.367 -27.230 -2.457 1.00 51.62 71 LEU C C 1
ATOM 2731 O O . LEU D 2 71 ? 14.499 -27.601 -1.288 1.00 45.80 71 LEU C O 1
ATOM 2736 N N . LYS D 2 72 ? 15.114 -27.702 -3.456 1.00 55.66 72 LYS C N 1
ATOM 2737 C CA . LYS D 2 72 ? 16.217 -28.606 -3.163 1.00 57.82 72 LYS C CA 1
ATOM 2738 C C . LYS D 2 72 ? 17.048 -28.001 -2.045 1.00 52.44 72 LYS C C 1
ATOM 2739 O O . LYS D 2 72 ? 17.282 -28.650 -1.028 1.00 48.31 72 LYS C O 1
ATOM 2745 N N . LYS D 2 73 ? 17.485 -26.748 -2.219 1.00 53.53 73 LYS C N 1
ATOM 2746 C CA . LYS D 2 73 ? 18.310 -26.082 -1.206 1.00 47.26 73 LYS C CA 1
ATOM 2747 C C . LYS D 2 73 ? 17.652 -25.840 0.175 1.00 47.25 73 LYS C C 1
ATOM 2748 O O . LYS D 2 73 ? 18.337 -25.713 1.195 1.00 42.20 73 LYS C O 1
ATOM 2754 N N . SER D 2 74 ? 16.333 -25.745 0.211 1.00 45.82 74 SER C N 1
ATOM 2755 C CA . SER D 2 74 ? 15.674 -25.372 1.449 1.00 47.71 74 SER C CA 1
ATOM 2756 C C . SER D 2 74 ? 15.440 -26.578 2.379 1.00 43.18 74 SER C C 1
ATOM 2757 O O . SER D 2 74 ? 14.865 -26.431 3.461 1.00 40.58 74 SER C O 1
ATOM 2760 N N . ARG D 2 75 ? 15.905 -27.757 1.968 1.00 46.67 75 ARG C N 1
ATOM 2761 C CA . ARG D 2 75 ? 15.709 -28.980 2.767 1.00 55.80 75 ARG C CA 1
ATOM 2762 C C . ARG D 2 75 ? 16.319 -28.814 4.164 1.00 58.30 75 ARG C C 1
ATOM 2763 O O . ARG D 2 75 ? 17.293 -28.078 4.339 1.00 53.28 75 ARG C O 1
ATOM 2771 N N . GLY D 2 76 ? 15.726 -29.481 5.153 1.00 57.69 76 GLY C N 1
ATOM 2772 C CA . GLY D 2 76 ? 16.156 -29.366 6.534 1.00 54.12 76 GLY C CA 1
ATOM 2773 C C . GLY D 2 76 ? 17.056 -30.487 7.033 1.00 55.41 76 GLY C C 1
ATOM 2774 O O . GLY D 2 76 ? 17.487 -31.358 6.279 1.00 55.71 76 GLY C O 1
#